Protein AF-A0A0C3K3B2-F1 (afdb_monomer_lite)

Sequence (202 aa):
VEIFQEIAVQTVTSQTAAGPPNGIRNLLLTSKQINNRLSFDSNPSFYGEIFDAQFDTNALKRRFHANRLTAPCRASELKRRWVSLKRIKQYSRGRQAVWGYTGYPGIYSEKDKLQDAWLAFLMLTENDGQNMVQLSWANVADWTRSFIHFDIHAVSVIAQRSGQLPVVTESRALGLWLYWMTTKFDDVVNEPVAVADPCLTF

Foldseek 3Di:
DVVVLVVQLCVQLVVPLEAASPVLVVQLVPDPVSVCCSPCVNCLQSLLSNLVSQAQCVLVVVVDPPVCSDSNNSSVVSVLLNVLLQVLLCVLVVCLWDDPPPPDGDRCDPVSLLSSLVSLLCRLVRDPPNSVRHNVSSVLQSSLVVCCVPPPPVQQVVQVVVVHGRDDDSSNVSSVVSNVSSDDPVNVVPPPDPPPPPVPDD

Secondary structure (DSSP, 8-state):
-HHHHHHHHHHHHHT-SSS--THHHHHHHH-HHHHHHHSTTT-HHHHHHHHHHHS--HHHHHHS-GGGS-HHHHHHHHHHHHHHHHHHHHHHTT-SS---SSS------HHHHHHHHHHHHHHHHT-SSHHHHHHHHTTHHHHHHHHIIIIIIHHHHHHHHTT-PPP--HHHHHHHHHHHHH--HHHHHTPPP----TT---

Radius of gyration: 20.63 Å; chains: 1; bounding box: 48×36×65 Å

Organism: NCBI:txid1051891

pLDDT: mean 84.56, std 14.36, range [38.12, 97.0]

Structure (mmCIF, N/CA/C/O backbone):
data_AF-A0A0C3K3B2-F1
#
_entry.id   AF-A0A0C3K3B2-F1
#
loop_
_atom_site.group_PDB
_atom_site.id
_atom_site.type_symbol
_atom_site.label_atom_id
_atom_site.label_alt_id
_atom_site.label_comp_id
_atom_site.label_asym_id
_atom_site.label_entity_id
_atom_site.label_seq_id
_atom_site.pdbx_PDB_ins_code
_atom_site.Cartn_x
_atom_site.Cartn_y
_atom_site.Cartn_z
_atom_site.occupancy
_atom_site.B_iso_or_equiv
_atom_site.auth_seq_id
_atom_site.auth_comp_id
_atom_site.auth_asym_id
_atom_site.auth_atom_id
_atom_site.pdbx_PDB_model_num
ATOM 1 N N . VAL A 1 1 ? -15.034 -2.545 27.174 1.00 57.75 1 VAL A N 1
ATOM 2 C CA . VAL A 1 1 ? -14.431 -1.776 26.054 1.00 57.75 1 VAL A CA 1
ATOM 3 C C . VAL A 1 1 ? -14.341 -2.647 24.809 1.00 57.75 1 VAL A C 1
ATOM 5 O O . VAL A 1 1 ? -14.720 -2.169 23.751 1.00 57.75 1 VAL A O 1
ATOM 8 N N . GLU A 1 2 ? -13.976 -3.923 24.959 1.00 73.00 2 GLU A N 1
ATOM 9 C CA . GLU A 1 2 ? -13.832 -4.902 23.868 1.00 73.00 2 GLU A CA 1
ATOM 10 C C . GLU A 1 2 ? -15.053 -5.021 22.939 1.00 73.00 2 GLU A C 1
ATOM 12 O O . GLU A 1 2 ? -14.899 -4.803 21.745 1.00 73.00 2 GLU A O 1
ATOM 17 N N . ILE A 1 3 ? -16.275 -5.221 23.455 1.00 83.31 3 ILE A N 1
ATOM 18 C CA . ILE A 1 3 ? -17.469 -5.419 22.596 1.00 83.31 3 ILE A CA 1
ATOM 19 C C . ILE A 1 3 ? -17.745 -4.219 21.670 1.00 83.31 3 ILE A C 1
ATOM 21 O O . ILE A 1 3 ? -18.068 -4.386 20.498 1.00 83.31 3 ILE A O 1
ATOM 25 N N . PHE A 1 4 ? -17.606 -2.985 22.171 1.00 81.50 4 PHE A N 1
ATOM 26 C CA . PHE A 1 4 ? -17.820 -1.790 21.343 1.00 81.50 4 PHE A CA 1
ATOM 27 C C . PHE A 1 4 ? -16.774 -1.665 20.236 1.00 81.50 4 PHE A C 1
ATOM 29 O O . PHE A 1 4 ? -17.103 -1.227 19.136 1.00 81.50 4 PHE A O 1
ATOM 36 N N . GLN A 1 5 ? -15.527 -2.029 20.535 1.00 87.38 5 GLN A N 1
ATOM 37 C CA . GLN A 1 5 ? -14.458 -2.033 19.548 1.00 87.38 5 GLN A CA 1
ATOM 38 C C . GLN A 1 5 ? -14.714 -3.099 18.486 1.00 87.38 5 GLN A C 1
ATOM 40 O O . GLN A 1 5 ? -14.642 -2.788 17.305 1.00 87.38 5 GLN A O 1
ATOM 45 N N . GLU A 1 6 ? -15.093 -4.308 18.889 1.00 87.88 6 GLU A N 1
ATOM 46 C CA . GLU A 1 6 ? -15.382 -5.407 17.970 1.00 87.88 6 GLU A CA 1
ATOM 47 C C . GLU A 1 6 ? -16.525 -5.060 17.005 1.00 87.88 6 GLU A C 1
ATOM 49 O O . GLU A 1 6 ? -16.368 -5.179 15.788 1.00 87.88 6 GLU A O 1
ATOM 54 N N . ILE A 1 7 ? -17.636 -4.515 17.522 1.00 87.56 7 ILE A N 1
ATOM 55 C CA . ILE A 1 7 ? -18.746 -4.019 16.693 1.00 87.56 7 ILE A CA 1
ATOM 56 C C . ILE A 1 7 ? -18.252 -2.935 15.730 1.00 87.56 7 ILE A C 1
ATOM 58 O O . ILE A 1 7 ? -18.598 -2.950 14.546 1.00 87.56 7 ILE A O 1
ATOM 62 N N . ALA A 1 8 ? -17.437 -1.993 16.212 1.00 87.44 8 ALA A N 1
ATOM 63 C CA . ALA A 1 8 ? -16.895 -0.923 15.384 1.00 87.44 8 ALA A CA 1
ATOM 64 C C . ALA A 1 8 ? -15.989 -1.463 14.267 1.00 87.44 8 ALA A C 1
ATOM 66 O O . ALA A 1 8 ? -16.113 -1.013 13.127 1.00 87.44 8 ALA A O 1
ATOM 67 N N . VAL A 1 9 ? -15.120 -2.437 14.563 1.00 89.88 9 VAL A N 1
ATOM 68 C CA . VAL A 1 9 ? -14.232 -3.061 13.572 1.00 89.88 9 VAL A CA 1
ATOM 69 C C . VAL A 1 9 ? -15.068 -3.750 12.509 1.00 89.88 9 VAL A C 1
ATOM 71 O O . VAL A 1 9 ? -14.921 -3.413 11.338 1.00 89.88 9 VAL A O 1
ATOM 74 N N . GLN A 1 10 ? -15.996 -4.628 12.899 1.00 87.50 10 GLN A N 1
ATOM 75 C CA . GLN A 1 10 ? -16.838 -5.347 11.940 1.00 87.50 10 GLN A CA 1
ATOM 76 C C . GLN A 1 10 ? -17.691 -4.403 11.090 1.00 87.50 10 GLN A C 1
ATOM 78 O O . GLN A 1 10 ? -17.824 -4.600 9.883 1.00 87.50 10 GLN A O 1
ATOM 83 N N . THR A 1 11 ? -18.234 -3.339 11.685 1.00 86.31 11 THR A N 1
ATOM 84 C CA . THR A 1 11 ? -19.020 -2.336 10.950 1.00 86.31 11 THR A CA 1
ATOM 85 C C . THR A 1 11 ? -18.172 -1.639 9.888 1.00 86.31 11 THR A C 1
ATOM 87 O O . THR A 1 11 ? -18.633 -1.409 8.774 1.00 86.31 11 THR A O 1
ATOM 90 N N . VAL A 1 12 ? -16.923 -1.302 10.210 1.00 87.00 12 VAL A N 1
ATOM 91 C CA . VAL A 1 12 ? -16.025 -0.597 9.291 1.00 87.00 12 VAL A CA 1
ATOM 92 C C . VAL A 1 12 ? -15.493 -1.522 8.194 1.00 87.00 12 VAL A C 1
ATOM 94 O O . VAL A 1 12 ? -15.437 -1.115 7.033 1.00 87.00 12 VAL A O 1
ATOM 97 N N . THR A 1 13 ? -15.107 -2.752 8.538 1.00 86.25 13 THR A N 1
ATOM 98 C CA . THR A 1 13 ? -14.483 -3.696 7.598 1.00 86.25 13 THR A CA 1
ATOM 99 C C . THR A 1 13 ? -15.502 -4.325 6.650 1.00 86.25 13 THR A C 1
ATOM 101 O O . THR A 1 13 ? -15.219 -4.447 5.461 1.00 86.25 13 THR A O 1
ATOM 104 N N . SER A 1 14 ? -16.720 -4.624 7.116 1.00 84.12 14 SER A N 1
ATOM 105 C CA . SER A 1 14 ? -17.798 -5.163 6.265 1.00 84.12 14 SER A CA 1
ATOM 106 C C . SER A 1 14 ? -18.259 -4.196 5.170 1.00 84.12 14 SER A C 1
ATOM 108 O O . SER A 1 14 ? -18.705 -4.627 4.110 1.00 84.12 14 SER A O 1
ATOM 110 N N . GLN A 1 15 ? -18.124 -2.886 5.389 1.00 79.75 15 GLN A N 1
ATOM 111 C CA . GLN A 1 15 ? -18.533 -1.867 4.420 1.00 79.75 15 GLN A CA 1
ATOM 112 C C . GLN A 1 15 ? -17.561 -1.714 3.244 1.00 79.75 15 GLN A C 1
ATOM 114 O O . GLN A 1 15 ? -17.949 -1.179 2.207 1.00 79.75 15 GLN A O 1
ATOM 119 N N . THR A 1 16 ? -16.289 -2.099 3.403 1.00 71.94 16 THR A N 1
ATOM 120 C CA . THR A 1 16 ? -15.238 -1.737 2.441 1.00 71.94 16 THR A CA 1
ATOM 121 C C . THR A 1 16 ? -14.277 -2.897 2.198 1.00 71.94 16 THR A C 1
ATOM 123 O O . THR A 1 16 ? -13.233 -2.992 2.839 1.00 71.94 16 THR A O 1
ATOM 126 N N . ALA A 1 17 ? -14.593 -3.739 1.208 1.00 79.50 17 ALA A N 1
ATOM 127 C CA . ALA A 1 17 ? -13.673 -4.780 0.740 1.00 79.50 17 ALA A CA 1
ATOM 128 C C . ALA A 1 17 ? -12.380 -4.185 0.143 1.00 79.50 17 ALA A C 1
ATOM 130 O O . ALA A 1 17 ? -11.297 -4.742 0.303 1.00 79.50 17 ALA A O 1
ATOM 131 N N . ALA A 1 18 ? -12.487 -3.024 -0.516 1.00 89.19 18 ALA A N 1
ATOM 132 C CA . ALA A 1 18 ? -11.363 -2.329 -1.130 1.00 89.19 18 ALA A CA 1
ATOM 133 C C . ALA A 1 18 ? -11.448 -0.815 -0.896 1.00 89.19 18 ALA A C 1
ATOM 135 O O . ALA A 1 18 ? -12.464 -0.186 -1.204 1.00 89.19 18 ALA A O 1
ATOM 136 N N . GLY A 1 19 ? -10.367 -0.212 -0.403 1.00 90.88 19 GLY A N 1
ATOM 137 C CA . GLY A 1 19 ? -10.290 1.226 -0.141 1.00 90.88 19 GLY A CA 1
ATOM 138 C C . GLY A 1 19 ? -10.248 1.611 1.343 1.00 90.88 19 GLY A C 1
ATOM 139 O O . GLY A 1 19 ? -10.359 0.763 2.231 1.00 90.88 19 GLY A O 1
ATOM 140 N N . PRO A 1 20 ? -10.050 2.912 1.629 1.00 92.19 20 PRO A N 1
ATOM 141 C CA . PRO A 1 20 ? -9.872 3.390 2.989 1.00 92.19 20 PRO A CA 1
ATOM 142 C C . PRO A 1 20 ? -11.132 3.156 3.831 1.00 92.19 20 PRO A C 1
ATOM 144 O O . PRO A 1 20 ? -12.243 3.264 3.305 1.00 92.19 20 PRO A O 1
ATOM 147 N N . PRO A 1 21 ? -10.978 2.910 5.143 1.00 90.81 21 PRO A N 1
ATOM 148 C CA . PRO A 1 21 ? -12.082 2.628 6.055 1.00 90.81 21 PRO A CA 1
ATOM 149 C C . PRO A 1 21 ? -12.900 3.899 6.355 1.00 90.81 21 PRO A C 1
ATOM 151 O O . PRO A 1 21 ? -12.796 4.515 7.417 1.00 90.81 21 PRO A O 1
ATOM 154 N N . ASN A 1 22 ? -13.718 4.332 5.393 1.00 85.75 22 ASN A N 1
ATOM 155 C CA . ASN A 1 22 ? -14.454 5.601 5.453 1.00 85.75 22 ASN A CA 1
ATOM 156 C C . ASN A 1 22 ? -15.508 5.632 6.575 1.00 85.75 22 ASN A C 1
ATOM 158 O O . ASN A 1 22 ? -15.813 6.706 7.100 1.00 85.75 22 ASN A O 1
ATOM 162 N N . GLY A 1 23 ? -16.014 4.463 6.987 1.00 86.88 23 GLY A N 1
ATOM 163 C CA . GLY A 1 23 ? -16.975 4.321 8.084 1.00 86.88 23 GLY A CA 1
ATOM 164 C C . GLY A 1 23 ? -16.460 4.848 9.428 1.00 86.88 23 GLY A C 1
ATOM 165 O O . GLY A 1 23 ? -17.256 5.344 10.225 1.00 86.88 23 GLY A O 1
ATOM 166 N N . ILE A 1 24 ? -15.136 4.852 9.651 1.00 89.56 24 ILE A N 1
ATOM 167 C CA . ILE A 1 24 ? -14.529 5.359 10.894 1.00 89.56 24 ILE A CA 1
ATOM 168 C C . ILE A 1 24 ? -14.922 6.816 11.123 1.00 89.56 24 ILE A C 1
ATOM 170 O O . ILE A 1 24 ? -15.337 7.185 12.218 1.00 89.56 24 ILE A O 1
ATOM 174 N N . ARG A 1 25 ? -14.825 7.658 10.086 1.00 89.38 25 ARG A N 1
ATOM 175 C CA . ARG A 1 25 ? -15.129 9.087 10.220 1.00 89.38 25 ARG A CA 1
ATOM 176 C C . ARG A 1 25 ? -16.575 9.296 10.655 1.00 89.38 25 ARG A C 1
ATOM 178 O O . ARG A 1 25 ? -16.825 10.108 11.537 1.00 89.38 25 ARG A O 1
ATOM 185 N N . ASN A 1 26 ? -17.505 8.559 10.056 1.00 88.75 26 ASN A N 1
ATOM 186 C CA . ASN A 1 26 ? -18.919 8.658 10.400 1.00 88.75 26 ASN A CA 1
ATOM 187 C C . ASN A 1 26 ? -19.155 8.207 11.843 1.00 88.75 26 ASN A C 1
ATOM 189 O O . ASN A 1 26 ? -19.812 8.921 12.594 1.00 88.75 26 ASN A O 1
ATOM 193 N N . LEU A 1 27 ? -18.540 7.095 12.258 1.00 88.19 27 LEU A N 1
ATOM 194 C CA . LEU A 1 27 ? -18.633 6.581 13.623 1.00 88.19 27 LEU A CA 1
ATOM 195 C C . LEU A 1 27 ? -18.111 7.588 14.659 1.00 88.19 27 LEU A C 1
ATOM 197 O O . LEU A 1 27 ? -18.791 7.866 15.645 1.00 88.19 27 LEU A O 1
ATOM 201 N N . LEU A 1 28 ? -16.949 8.201 14.413 1.00 92.00 28 LEU A N 1
ATOM 202 C CA . LEU A 1 28 ? -16.350 9.202 15.306 1.00 92.00 28 LEU A CA 1
ATOM 203 C C . LEU A 1 28 ? -17.173 10.496 15.421 1.00 92.00 28 LEU A C 1
ATOM 205 O O . LEU A 1 28 ? -16.999 11.241 16.386 1.00 92.00 28 LEU A O 1
ATOM 209 N N . LEU A 1 29 ? -18.053 10.780 14.456 1.00 92.81 29 LEU A N 1
ATOM 210 C CA . LEU A 1 29 ? -18.931 11.954 14.467 1.00 92.81 29 LEU A CA 1
ATOM 211 C C . LEU A 1 29 ? -20.272 11.707 15.173 1.00 92.81 29 LEU A C 1
ATOM 213 O O . LEU A 1 29 ? -21.001 12.663 15.419 1.00 92.81 29 LEU A O 1
ATOM 217 N N . THR A 1 30 ? -20.594 10.462 15.535 1.00 92.38 30 THR A N 1
ATOM 218 C CA . THR A 1 30 ? -21.873 10.134 16.193 1.00 92.38 30 THR A CA 1
ATOM 219 C C . THR A 1 30 ? -21.955 10.609 17.647 1.00 92.38 30 THR A C 1
ATOM 221 O O . THR A 1 30 ? -23.025 11.001 18.105 1.00 92.38 30 THR A O 1
ATOM 224 N N . SER A 1 31 ? -20.848 10.578 18.402 1.00 93.56 31 SER A N 1
ATOM 225 C CA . SER A 1 31 ? -20.823 10.957 19.820 1.00 93.56 31 SER A CA 1
ATOM 226 C C . SER A 1 31 ? -19.418 11.321 20.292 1.00 93.56 31 SER A C 1
ATOM 228 O O . SER A 1 31 ? -18.444 10.651 19.948 1.00 93.56 31 SER A O 1
ATOM 230 N N . LYS A 1 32 ? -19.315 12.322 21.179 1.00 94.19 32 LYS A N 1
ATOM 231 C CA . LYS A 1 32 ? -18.061 12.677 21.871 1.00 94.19 32 LYS A CA 1
ATOM 232 C C . LYS A 1 32 ? -17.492 11.499 22.665 1.00 94.19 32 LYS A C 1
ATOM 234 O O . LYS A 1 32 ? -16.282 11.318 22.699 1.00 94.19 32 LYS A O 1
ATOM 239 N N . GLN A 1 33 ? -18.351 10.681 23.280 1.00 92.31 33 GLN A N 1
ATOM 240 C CA . GLN A 1 33 ? -17.904 9.512 24.046 1.00 92.31 33 GLN A CA 1
ATOM 241 C C . GLN A 1 33 ? -17.278 8.447 23.140 1.00 92.31 33 GLN A C 1
ATOM 243 O O . GLN A 1 33 ? -16.253 7.871 23.496 1.00 92.31 33 GLN A O 1
ATOM 248 N N . ILE A 1 34 ? -17.876 8.208 21.968 1.00 90.31 34 ILE A N 1
ATOM 249 C CA . ILE A 1 34 ? -17.344 7.278 20.964 1.00 90.31 34 ILE A CA 1
ATOM 250 C C . ILE A 1 34 ? -16.028 7.820 20.412 1.00 90.31 34 ILE A C 1
ATOM 252 O O . ILE A 1 34 ? -15.043 7.090 20.369 1.00 90.31 34 ILE A O 1
ATOM 256 N N . ASN A 1 35 ? -15.983 9.109 20.070 1.00 93.44 35 ASN A N 1
ATOM 257 C CA . ASN A 1 35 ? -14.770 9.760 19.593 1.00 93.44 35 ASN A CA 1
ATOM 258 C C . ASN A 1 35 ? -13.617 9.617 20.596 1.00 93.44 35 ASN A C 1
ATOM 260 O O . ASN A 1 35 ? -12.579 9.063 20.255 1.00 93.44 35 ASN A O 1
ATOM 264 N N . ASN A 1 36 ? -13.835 9.984 21.861 1.00 93.00 36 ASN A N 1
ATOM 265 C CA . ASN A 1 36 ? -12.816 9.884 22.910 1.00 93.00 36 ASN A CA 1
ATOM 266 C C . ASN A 1 36 ? -12.319 8.445 23.144 1.00 93.00 36 ASN A C 1
ATOM 268 O O . ASN A 1 36 ? -11.215 8.259 23.644 1.00 93.00 36 ASN A O 1
ATOM 272 N N . ARG A 1 37 ? -13.121 7.424 22.810 1.00 91.31 37 ARG A N 1
ATOM 273 C CA . ARG A 1 37 ? -12.762 6.005 22.977 1.00 91.31 37 ARG A CA 1
ATOM 274 C C . ARG A 1 37 ? -12.159 5.351 21.736 1.00 91.31 37 ARG A C 1
ATOM 276 O O . ARG A 1 37 ? -11.485 4.336 21.882 1.00 91.31 37 ARG A O 1
ATOM 283 N N . LEU A 1 38 ? -12.438 5.868 20.542 1.00 92.44 38 LEU A N 1
ATOM 284 C CA . LEU A 1 38 ? -12.032 5.269 19.263 1.00 92.44 38 LEU A CA 1
ATOM 285 C C . LEU A 1 38 ? -11.118 6.177 18.434 1.00 92.44 38 LEU A C 1
ATOM 287 O O . LEU A 1 38 ? -10.752 5.815 17.315 1.00 92.44 38 LEU A O 1
ATOM 291 N N . SER A 1 39 ? -10.761 7.364 18.925 1.00 92.88 39 SER A N 1
ATOM 292 C CA . SER A 1 39 ? -9.818 8.245 18.237 1.00 92.88 39 SER A CA 1
ATOM 293 C C . SER A 1 39 ? -8.481 7.531 18.001 1.00 92.88 39 SER A C 1
ATOM 295 O O . SER A 1 39 ? -8.101 6.616 18.736 1.00 92.88 39 SER A O 1
ATOM 297 N N . PHE A 1 40 ? -7.765 7.957 16.960 1.00 93.19 40 PHE A N 1
ATOM 298 C CA . PHE A 1 40 ? -6.480 7.366 16.578 1.00 93.19 40 PHE A CA 1
ATOM 299 C C . PHE A 1 40 ? -5.458 7.386 17.716 1.00 93.19 40 PHE A C 1
ATOM 301 O O . PHE A 1 40 ? -4.760 6.398 17.932 1.00 93.19 40 PHE A O 1
ATOM 308 N N . ASP A 1 41 ? -5.427 8.479 18.475 1.00 92.62 41 ASP A N 1
ATOM 309 C CA . ASP A 1 41 ? -4.462 8.674 19.554 1.00 92.62 41 ASP A CA 1
ATOM 310 C C . ASP A 1 41 ? -4.863 7.925 20.833 1.00 92.62 41 ASP A C 1
ATOM 312 O O . ASP A 1 41 ? -4.000 7.473 21.582 1.00 92.62 41 ASP A O 1
ATOM 316 N N . SER A 1 42 ? -6.167 7.766 21.090 1.00 93.00 42 SER A N 1
ATOM 317 C CA . SER A 1 42 ? -6.663 7.122 22.312 1.00 93.00 42 SER A CA 1
ATOM 318 C C . SER A 1 42 ? -6.789 5.604 22.199 1.00 93.00 42 SER A C 1
ATOM 320 O O . SER A 1 42 ? -6.721 4.924 23.220 1.00 93.00 42 SER A O 1
ATOM 322 N N . ASN A 1 43 ? -6.975 5.053 20.994 1.00 94.50 43 ASN A N 1
ATOM 323 C CA . ASN A 1 43 ? -7.151 3.611 20.810 1.00 94.50 43 ASN A CA 1
ATOM 324 C C . ASN A 1 43 ? -6.424 3.066 19.568 1.00 94.50 43 ASN A C 1
ATOM 326 O O . ASN A 1 43 ? -7.061 2.744 18.564 1.00 94.50 43 ASN A O 1
ATOM 330 N N . PRO A 1 44 ? -5.092 2.893 19.627 1.00 95.81 44 PRO A N 1
ATOM 331 C CA . PRO A 1 44 ? -4.335 2.317 18.520 1.00 95.81 44 PRO A CA 1
ATOM 332 C C . PRO A 1 44 ? -4.682 0.849 18.218 1.00 95.81 44 PRO A C 1
ATOM 334 O O . PRO A 1 44 ? -4.507 0.414 17.082 1.00 95.81 44 PRO A O 1
ATOM 337 N N . SER A 1 45 ? -5.173 0.073 19.195 1.00 95.31 45 SER A N 1
ATOM 338 C CA . SER A 1 45 ? -5.581 -1.329 18.983 1.00 95.31 45 SER A CA 1
ATOM 339 C C . SER A 1 45 ? -6.710 -1.454 17.973 1.00 95.31 45 SER A C 1
ATOM 341 O O . SER A 1 45 ? -6.605 -2.274 17.067 1.00 95.31 45 SER A O 1
ATOM 343 N N . PHE A 1 46 ? -7.707 -0.570 18.046 1.00 94.88 46 PHE A N 1
ATOM 344 C CA . PHE A 1 46 ? -8.802 -0.512 17.080 1.00 94.88 46 PHE A CA 1
ATOM 345 C C . PHE A 1 46 ? -8.299 -0.372 15.632 1.00 94.88 46 PHE A C 1
ATOM 347 O O . PHE A 1 46 ? -8.705 -1.120 14.746 1.00 94.88 46 PHE A O 1
ATOM 354 N N . TYR A 1 47 ? -7.355 0.538 15.379 1.00 95.62 47 TYR A N 1
ATOM 355 C CA . TYR A 1 47 ? -6.777 0.722 14.041 1.00 95.62 47 TYR A CA 1
ATOM 356 C C . TYR A 1 47 ? -5.818 -0.407 13.652 1.00 95.62 47 TYR A C 1
ATOM 358 O O . TYR A 1 47 ? -5.688 -0.717 12.470 1.00 95.62 47 TYR A O 1
ATOM 366 N N . GLY A 1 48 ? -5.156 -1.034 14.626 1.00 95.56 48 GLY A N 1
ATOM 367 C CA . GLY A 1 48 ? -4.364 -2.238 14.401 1.00 95.56 48 GLY A CA 1
ATOM 368 C C . GLY A 1 48 ? -5.216 -3.414 13.920 1.00 95.56 48 GLY A C 1
ATOM 369 O O . GLY A 1 48 ? -4.816 -4.103 12.991 1.00 95.56 48 GLY A O 1
ATOM 370 N N . GLU A 1 49 ? -6.410 -3.599 14.479 1.00 94.75 49 GLU A N 1
ATOM 371 C CA . GLU A 1 49 ? -7.355 -4.635 14.039 1.00 94.75 49 GLU A CA 1
ATOM 372 C C . GLU A 1 49 ? -7.908 -4.351 12.638 1.00 94.75 49 GLU A C 1
ATOM 374 O O . GLU A 1 49 ? -8.016 -5.257 11.816 1.00 94.75 49 GLU A O 1
ATOM 379 N N . ILE A 1 50 ? -8.180 -3.083 12.314 1.00 94.69 50 ILE A N 1
ATOM 380 C CA . ILE A 1 50 ? -8.565 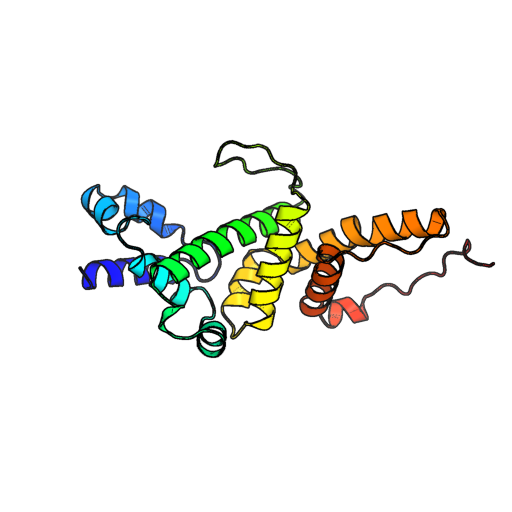-2.693 10.948 1.00 94.69 50 ILE A CA 1
ATOM 381 C C . ILE A 1 50 ? -7.426 -2.967 9.960 1.00 94.69 50 ILE A C 1
ATOM 383 O O . ILE A 1 50 ? -7.681 -3.426 8.850 1.00 94.69 50 ILE A O 1
ATOM 387 N N . PHE A 1 51 ? -6.172 -2.717 10.349 1.00 95.38 51 PHE A N 1
ATOM 388 C CA . PHE A 1 51 ? -5.016 -3.083 9.530 1.00 95.38 51 PHE A CA 1
ATOM 389 C C . PHE A 1 51 ? -4.973 -4.585 9.259 1.00 95.38 51 PHE A C 1
ATOM 391 O O . PHE A 1 51 ? -4.841 -4.985 8.105 1.00 95.38 51 PHE A O 1
ATOM 398 N N . ASP A 1 52 ? -5.140 -5.394 10.308 1.00 93.81 52 ASP A N 1
ATOM 399 C CA . ASP A 1 52 ? -5.126 -6.854 10.213 1.00 93.81 52 ASP A CA 1
ATOM 400 C C . ASP A 1 52 ? -6.264 -7.400 9.326 1.00 93.81 52 ASP A C 1
ATOM 402 O O . ASP A 1 52 ? -6.114 -8.460 8.718 1.00 93.81 52 ASP A O 1
ATOM 406 N N . ALA A 1 53 ? -7.373 -6.660 9.218 1.00 93.00 53 ALA A N 1
ATOM 407 C CA . ALA A 1 53 ? -8.531 -7.000 8.394 1.00 93.00 53 ALA A CA 1
ATOM 408 C C . ALA A 1 53 ? -8.489 -6.472 6.946 1.00 93.00 53 ALA A C 1
ATOM 410 O O . ALA A 1 53 ? -9.330 -6.875 6.146 1.00 93.00 53 ALA A O 1
ATOM 411 N N . GLN A 1 54 ? -7.597 -5.531 6.615 1.00 93.56 54 GLN A N 1
ATOM 412 C CA . GLN A 1 54 ? -7.518 -4.927 5.272 1.00 93.56 54 GLN A CA 1
ATOM 413 C C . GLN A 1 54 ? -6.234 -5.273 4.509 1.00 93.56 54 GLN A C 1
ATOM 415 O O . GLN A 1 54 ? -6.185 -5.083 3.289 1.00 93.56 54 GLN A O 1
ATOM 420 N N . PHE A 1 55 ? -5.188 -5.707 5.213 1.00 95.44 55 PHE A N 1
ATOM 421 C CA . PHE A 1 55 ? -3.860 -5.943 4.660 1.00 95.44 55 PHE A CA 1
ATOM 422 C C . PHE A 1 55 ? -3.296 -7.287 5.110 1.00 95.44 55 PHE A C 1
ATOM 424 O O . PHE A 1 55 ? -3.578 -7.781 6.202 1.00 95.44 55 PHE A O 1
ATOM 431 N N . ASP A 1 56 ? -2.421 -7.852 4.282 1.00 95.06 56 ASP A N 1
ATOM 432 C CA . ASP A 1 56 ? -1.743 -9.095 4.623 1.00 95.06 56 ASP A CA 1
ATOM 433 C C . ASP A 1 56 ? -0.685 -8.845 5.703 1.00 95.06 56 ASP A C 1
ATOM 435 O O . ASP A 1 56 ? 0.208 -8.003 5.564 1.00 95.06 56 ASP A O 1
ATOM 439 N N . THR A 1 57 ? -0.784 -9.599 6.799 1.00 93.56 57 THR A N 1
ATOM 440 C CA . THR A 1 57 ? 0.096 -9.459 7.972 1.00 93.56 57 THR A CA 1
ATOM 441 C C . THR A 1 57 ? 0.974 -10.674 8.207 1.00 93.56 57 THR A C 1
ATOM 443 O O . THR A 1 57 ? 1.934 -10.596 8.972 1.00 93.56 57 THR A O 1
ATOM 446 N N . ASN A 1 58 ? 0.688 -11.802 7.557 1.00 91.19 58 ASN A N 1
ATOM 447 C CA . ASN A 1 58 ? 1.444 -13.034 7.760 1.00 91.19 58 ASN A CA 1
ATOM 448 C C . ASN A 1 58 ? 2.895 -12.871 7.300 1.00 91.19 58 ASN A C 1
ATOM 450 O O . ASN A 1 58 ? 3.809 -13.273 8.016 1.00 91.19 58 ASN A O 1
ATOM 454 N N . ALA A 1 59 ? 3.128 -12.194 6.173 1.00 88.19 59 ALA A N 1
ATOM 455 C CA . ALA A 1 59 ? 4.471 -11.820 5.736 1.00 88.19 59 ALA A CA 1
ATOM 456 C C . ALA A 1 59 ? 5.216 -10.954 6.768 1.00 88.19 59 ALA A C 1
ATOM 458 O O . ALA A 1 59 ? 6.375 -11.233 7.081 1.00 88.19 59 ALA A O 1
ATOM 459 N N . LEU A 1 60 ? 4.536 -9.973 7.371 1.00 89.38 60 LEU A N 1
ATOM 460 C CA . LEU A 1 60 ? 5.109 -9.142 8.433 1.00 89.38 60 LEU A CA 1
ATOM 461 C C . LEU A 1 60 ? 5.456 -9.973 9.674 1.00 89.38 60 LEU A C 1
ATOM 463 O O . LEU A 1 60 ? 6.538 -9.806 10.229 1.00 89.38 60 LEU A O 1
ATOM 467 N N . LYS A 1 61 ? 4.588 -10.909 10.077 1.00 90.75 61 LYS A N 1
ATOM 468 C CA . LYS A 1 61 ? 4.822 -11.835 11.204 1.00 90.75 61 LYS A CA 1
ATOM 469 C C . LYS A 1 61 ? 6.008 -12.772 10.970 1.00 90.75 61 LYS A C 1
ATOM 471 O O . LYS A 1 61 ? 6.658 -13.166 11.930 1.00 90.75 61 LYS A O 1
ATOM 476 N N . ARG A 1 62 ? 6.308 -13.115 9.711 1.00 89.25 62 ARG A N 1
ATOM 477 C CA . ARG A 1 62 ? 7.507 -13.891 9.346 1.00 89.25 62 ARG A CA 1
ATOM 478 C C . ARG A 1 62 ? 8.786 -13.049 9.410 1.00 89.25 62 ARG A C 1
ATOM 480 O O . ARG A 1 62 ? 9.830 -13.573 9.781 1.00 89.25 62 ARG A O 1
ATOM 487 N N . ARG A 1 63 ? 8.719 -11.764 9.038 1.00 88.00 63 ARG A N 1
ATOM 488 C CA . ARG A 1 63 ? 9.883 -10.855 8.967 1.00 88.00 63 ARG A CA 1
ATOM 489 C C . ARG A 1 63 ? 10.231 -10.193 10.298 1.00 88.00 63 ARG A C 1
ATOM 491 O O . ARG A 1 63 ? 11.395 -9.898 10.549 1.00 88.00 63 ARG A O 1
ATOM 498 N N . PHE A 1 64 ? 9.232 -9.929 11.132 1.00 88.00 64 PHE A N 1
ATOM 499 C CA . PHE A 1 64 ? 9.388 -9.166 12.362 1.00 88.00 64 PHE A CA 1
ATOM 500 C C . PHE A 1 64 ? 9.005 -9.989 13.586 1.00 88.00 64 PHE A C 1
ATOM 502 O O . PHE A 1 64 ? 8.000 -10.694 13.604 1.00 88.00 64 PHE A O 1
ATOM 509 N N . HIS A 1 65 ? 9.773 -9.817 14.660 1.00 88.88 65 HIS A N 1
ATOM 510 C CA . HIS A 1 65 ? 9.406 -10.330 15.974 1.00 88.88 65 HIS A CA 1
ATOM 511 C C . HIS A 1 65 ? 8.094 -9.701 16.468 1.00 88.88 65 HIS A C 1
ATOM 513 O O . HIS A 1 65 ? 7.805 -8.533 16.198 1.00 88.88 65 HIS A O 1
ATOM 519 N N . ALA A 1 66 ? 7.326 -10.452 17.264 1.00 85.50 66 ALA A N 1
ATOM 520 C CA . ALA A 1 66 ? 6.030 -10.014 17.791 1.00 85.50 66 ALA A CA 1
ATOM 521 C C . ALA A 1 66 ? 6.094 -8.670 18.548 1.00 85.50 66 ALA A C 1
ATOM 523 O O . ALA A 1 66 ? 5.170 -7.867 18.458 1.00 85.50 66 ALA A O 1
ATOM 524 N N . ASN A 1 67 ? 7.213 -8.369 19.219 1.00 87.88 67 ASN A N 1
ATOM 525 C CA . ASN A 1 67 ? 7.432 -7.095 19.916 1.00 87.88 67 ASN A CA 1
ATOM 526 C C . ASN A 1 67 ? 7.546 -5.869 18.982 1.00 87.88 67 ASN A C 1
ATOM 528 O O . ASN A 1 67 ? 7.467 -4.738 19.453 1.00 87.88 67 ASN A O 1
ATOM 532 N N . ARG A 1 68 ? 7.721 -6.069 17.669 1.00 88.00 68 ARG A N 1
ATOM 533 C CA . ARG A 1 68 ? 7.735 -5.013 16.639 1.00 88.00 68 ARG A CA 1
ATOM 534 C C . ARG A 1 68 ? 6.394 -4.858 15.928 1.00 88.00 68 ARG A C 1
ATOM 536 O O . ARG A 1 68 ? 6.185 -3.863 15.241 1.00 88.00 68 ARG A O 1
ATOM 543 N N . LEU A 1 69 ? 5.477 -5.801 16.125 1.00 91.00 69 LEU A N 1
ATOM 544 C CA . LEU A 1 69 ? 4.114 -5.766 15.605 1.00 91.00 69 LEU A CA 1
ATOM 545 C C . LEU A 1 69 ? 3.163 -5.362 16.731 1.00 91.00 69 LEU A C 1
ATOM 547 O O . LEU A 1 69 ? 2.259 -6.103 17.102 1.00 91.00 69 LEU A O 1
ATOM 551 N N . THR A 1 70 ? 3.383 -4.185 17.313 1.00 95.00 70 THR A N 1
ATOM 552 C CA . THR A 1 70 ? 2.480 -3.629 18.328 1.00 95.00 70 THR A CA 1
ATOM 553 C C . THR A 1 70 ? 1.269 -2.967 17.666 1.00 95.00 70 THR A C 1
ATOM 555 O O . THR A 1 70 ? 1.312 -2.594 16.490 1.00 95.00 70 THR A O 1
ATOM 558 N N . ALA A 1 71 ? 0.182 -2.792 18.420 1.00 95.00 71 ALA A N 1
ATOM 559 C CA . ALA A 1 71 ? -1.007 -2.081 17.948 1.00 95.00 71 ALA A CA 1
ATOM 560 C C . ALA A 1 71 ? -0.694 -0.669 17.392 1.00 95.00 71 ALA A C 1
ATOM 562 O O . ALA A 1 71 ? -1.114 -0.382 16.272 1.00 95.00 71 ALA A O 1
ATOM 563 N N . PRO A 1 72 ? 0.110 0.184 18.066 1.00 96.31 72 PRO A N 1
ATOM 564 C CA . PRO A 1 72 ? 0.517 1.480 17.513 1.00 96.31 72 PRO A CA 1
ATOM 565 C C . PRO A 1 72 ? 1.296 1.396 16.196 1.00 96.31 72 PRO A C 1
ATOM 567 O O . PRO A 1 72 ? 1.089 2.224 15.306 1.00 96.31 72 PRO A O 1
ATOM 570 N N . CYS A 1 73 ? 2.168 0.393 16.037 1.00 95.31 73 CYS A N 1
ATOM 571 C CA . CYS A 1 73 ? 2.890 0.179 14.782 1.00 95.31 73 CYS A CA 1
ATOM 572 C C . CYS A 1 73 ? 1.925 -0.183 13.647 1.00 95.31 73 CYS A C 1
ATOM 574 O O . CYS A 1 73 ? 1.991 0.426 12.581 1.00 95.31 73 CYS A O 1
ATOM 576 N N . ARG A 1 74 ? 0.981 -1.104 13.886 1.00 95.88 74 ARG A N 1
ATOM 577 C CA . ARG A 1 74 ? -0.040 -1.476 12.890 1.00 95.88 74 ARG A CA 1
ATOM 578 C C . ARG A 1 74 ? -0.975 -0.316 12.547 1.00 95.88 74 ARG A C 1
ATOM 580 O O . ARG A 1 74 ? -1.231 -0.068 11.373 1.00 95.88 74 ARG A O 1
ATOM 587 N N . ALA A 1 75 ? -1.415 0.454 13.541 1.00 96.69 75 ALA A N 1
ATOM 588 C CA . ALA A 1 75 ? -2.207 1.666 13.330 1.00 96.69 75 ALA A CA 1
ATOM 589 C C . ALA A 1 75 ? -1.464 2.698 12.462 1.00 96.69 75 ALA A C 1
ATOM 591 O O . ALA A 1 75 ? -2.037 3.302 11.550 1.00 96.69 75 ALA A O 1
ATOM 592 N N . SER A 1 76 ? -0.167 2.883 12.717 1.00 96.12 76 SER A N 1
ATOM 593 C CA . SER A 1 76 ? 0.685 3.778 11.928 1.00 96.12 76 SER A CA 1
ATOM 594 C C . SER A 1 76 ? 0.836 3.289 10.487 1.00 96.12 76 SER A C 1
ATOM 596 O O . SER A 1 76 ? 0.720 4.089 9.556 1.00 96.12 76 SER A O 1
ATOM 598 N N . GLU A 1 77 ? 1.015 1.981 10.287 1.00 95.56 77 GLU A N 1
ATOM 599 C CA . GLU A 1 77 ? 1.070 1.370 8.956 1.00 95.56 77 GLU A CA 1
ATOM 600 C C . GLU A 1 77 ? -0.257 1.494 8.201 1.00 95.56 77 GLU A C 1
ATOM 602 O O . GLU A 1 77 ? -0.238 1.837 7.020 1.00 95.56 77 GLU A O 1
ATOM 607 N N . LEU A 1 78 ? -1.408 1.332 8.868 1.00 95.88 78 LEU A N 1
ATOM 608 C CA . LEU A 1 78 ? -2.725 1.582 8.270 1.00 95.88 78 LEU A CA 1
ATOM 609 C C . LEU A 1 78 ? -2.798 2.989 7.670 1.00 95.88 78 LEU A C 1
ATOM 611 O O . LEU A 1 78 ? -3.142 3.166 6.498 1.00 95.88 78 LEU A O 1
ATOM 615 N N . LYS A 1 79 ? -2.436 4.001 8.467 1.00 95.25 79 LYS A N 1
ATOM 616 C CA . LYS A 1 79 ? -2.431 5.400 8.029 1.00 95.25 79 LYS A CA 1
ATOM 617 C C . LYS A 1 79 ? -1.447 5.610 6.877 1.00 95.25 79 LYS A C 1
ATOM 619 O O . LYS A 1 79 ? -1.815 6.205 5.864 1.00 95.25 79 LYS A O 1
ATOM 624 N N . ARG A 1 80 ? -0.216 5.110 7.011 1.00 95.69 80 ARG A N 1
ATOM 625 C CA . ARG A 1 80 ? 0.856 5.256 6.016 1.00 95.69 80 ARG A CA 1
ATOM 626 C C . ARG A 1 80 ? 0.486 4.627 4.669 1.00 95.69 80 ARG A C 1
ATOM 628 O O . ARG A 1 80 ? 0.642 5.289 3.639 1.00 95.69 80 ARG A O 1
ATOM 635 N N . ARG A 1 81 ? -0.041 3.397 4.664 1.00 96.81 81 ARG A N 1
ATOM 636 C CA . ARG A 1 81 ? -0.488 2.704 3.444 1.00 96.81 81 ARG A CA 1
ATOM 637 C C . ARG A 1 81 ? -1.640 3.447 2.787 1.00 96.81 81 ARG A C 1
ATOM 639 O O . ARG A 1 81 ? -1.551 3.753 1.604 1.00 96.81 81 ARG A O 1
ATOM 646 N N . TRP A 1 82 ? -2.662 3.856 3.539 1.00 95.81 82 TRP A N 1
ATOM 647 C CA . TRP A 1 82 ? -3.788 4.585 2.949 1.00 95.81 82 TRP A CA 1
ATOM 648 C C . TRP A 1 82 ? -3.432 5.970 2.411 1.00 95.81 82 TRP A C 1
ATOM 650 O O . TRP A 1 82 ? -4.007 6.396 1.410 1.00 95.81 82 TRP A O 1
ATOM 660 N N . VAL A 1 83 ? -2.501 6.687 3.043 1.00 93.81 83 VAL A N 1
ATOM 661 C CA . VAL A 1 83 ? -1.979 7.952 2.501 1.00 93.81 83 VAL A CA 1
ATOM 662 C C . VAL A 1 83 ? -1.283 7.713 1.158 1.00 93.81 83 VAL A C 1
ATOM 664 O O . VAL A 1 83 ? -1.618 8.382 0.182 1.00 93.81 83 VAL A O 1
ATOM 667 N N . SER A 1 84 ? -0.398 6.719 1.096 1.00 94.69 84 SER A N 1
ATOM 668 C CA . SER A 1 84 ? 0.381 6.384 -0.104 1.00 94.69 84 SER A CA 1
ATOM 669 C C . SER A 1 84 ? -0.517 5.882 -1.244 1.00 94.69 84 SER A C 1
ATOM 671 O O . SER A 1 84 ? -0.489 6.415 -2.348 1.00 94.69 84 SER A O 1
ATOM 673 N N . LEU A 1 85 ? -1.438 4.952 -0.962 1.00 95.75 85 LEU A N 1
ATOM 674 C CA . LEU A 1 85 ? -2.397 4.424 -1.943 1.00 95.75 85 LEU A CA 1
ATOM 675 C C . LEU A 1 85 ? -3.332 5.507 -2.501 1.00 95.75 85 LEU A C 1
ATOM 677 O O . LEU A 1 85 ? -3.658 5.493 -3.686 1.00 95.75 85 LEU A O 1
ATOM 681 N N . LYS A 1 86 ? -3.759 6.477 -1.680 1.00 92.88 86 LYS A N 1
ATOM 682 C CA . LYS A 1 86 ? -4.546 7.625 -2.165 1.00 92.88 86 LYS A CA 1
ATOM 683 C C . LYS A 1 86 ? -3.747 8.495 -3.133 1.00 92.88 86 LYS A C 1
ATOM 685 O O . LYS A 1 86 ? -4.309 8.935 -4.135 1.00 92.88 86 LYS A O 1
ATOM 690 N N . ARG A 1 87 ? -2.469 8.731 -2.838 1.00 90.62 87 ARG A N 1
ATOM 691 C CA . ARG A 1 87 ? -1.568 9.534 -3.671 1.00 90.62 87 ARG A CA 1
ATOM 692 C C . ARG A 1 87 ? -1.277 8.851 -5.008 1.00 90.62 87 ARG A C 1
ATOM 694 O O . ARG A 1 87 ? -1.494 9.469 -6.048 1.00 90.62 87 ARG A O 1
ATOM 701 N N . ILE A 1 88 ? -0.945 7.558 -4.983 1.00 91.69 88 ILE A N 1
ATOM 702 C CA . ILE A 1 88 ? -0.819 6.695 -6.173 1.00 91.69 88 ILE A CA 1
ATOM 703 C C . ILE A 1 88 ? -2.085 6.787 -7.037 1.00 91.69 88 ILE A C 1
ATOM 705 O O . ILE A 1 88 ? -2.020 7.125 -8.222 1.00 91.69 88 ILE A O 1
ATOM 709 N N . LYS A 1 89 ? -3.261 6.582 -6.428 1.00 91.75 89 LYS A N 1
ATOM 710 C CA . LYS A 1 89 ? -4.550 6.625 -7.133 1.00 91.75 89 LYS A CA 1
ATOM 711 C C . LYS A 1 89 ? -4.828 7.972 -7.784 1.00 91.75 89 LYS A C 1
ATOM 713 O O . LYS A 1 89 ? -5.376 8.018 -8.882 1.00 91.75 89 LYS A O 1
ATOM 718 N N . GLN A 1 90 ? -4.495 9.072 -7.118 1.00 84.88 90 GLN A N 1
ATOM 719 C CA . GLN A 1 90 ? -4.669 10.410 -7.679 1.00 84.88 90 GLN A CA 1
ATOM 720 C C . GLN A 1 90 ? -3.756 10.621 -8.886 1.00 84.88 90 GLN A C 1
ATOM 722 O O . GLN A 1 90 ? -4.258 11.000 -9.945 1.00 84.88 90 GLN A O 1
ATOM 727 N N . TYR A 1 91 ? -2.471 10.287 -8.762 1.00 81.62 91 TYR A N 1
ATOM 728 C CA . TYR A 1 91 ? -1.518 10.411 -9.862 1.00 81.62 91 TYR A CA 1
ATOM 729 C C . TYR A 1 91 ? -1.932 9.570 -11.078 1.00 81.62 91 TYR A C 1
ATOM 731 O O . TYR A 1 91 ? -1.965 10.093 -12.189 1.00 81.62 91 TYR A O 1
ATOM 739 N N . SER A 1 92 ? -2.374 8.320 -10.866 1.00 83.44 92 SER A N 1
ATOM 740 C CA . SER A 1 92 ? -2.859 7.435 -11.946 1.00 83.44 92 SER A CA 1
ATOM 741 C C . SER A 1 92 ? -4.017 8.027 -12.764 1.00 83.44 92 SER A C 1
ATOM 743 O O . SER A 1 92 ? -4.230 7.655 -13.909 1.00 83.44 92 SER A O 1
ATOM 745 N N . ARG A 1 93 ? -4.777 8.973 -12.194 1.00 82.56 93 ARG A N 1
ATOM 746 C CA . ARG A 1 93 ? -5.920 9.634 -12.846 1.00 82.56 93 ARG A CA 1
ATOM 747 C C . ARG A 1 93 ? -5.524 10.896 -13.617 1.00 82.56 93 ARG A C 1
ATOM 749 O O . ARG A 1 93 ? -6.381 11.741 -13.863 1.00 82.56 93 ARG A O 1
ATOM 756 N N . GLY A 1 94 ? -4.236 11.085 -13.902 1.00 67.94 94 GLY A N 1
ATOM 757 C CA . GLY A 1 94 ? -3.722 12.302 -14.534 1.00 67.94 94 GLY A CA 1
ATOM 758 C C . GLY A 1 94 ? -3.812 13.538 -13.636 1.00 67.94 94 GLY A C 1
ATOM 759 O O . GLY A 1 94 ? -3.594 14.659 -14.090 1.00 67.94 94 GLY A O 1
ATOM 760 N N . ARG A 1 95 ? -4.113 13.363 -12.341 1.00 59.44 95 ARG A N 1
ATOM 761 C CA . ARG A 1 95 ? -4.094 14.449 -11.357 1.00 59.44 95 ARG A CA 1
ATOM 762 C C . ARG A 1 95 ? -2.660 14.611 -10.859 1.00 59.44 95 ARG A C 1
ATOM 764 O O . ARG A 1 95 ? -2.339 14.244 -9.733 1.00 59.44 95 ARG A O 1
ATOM 771 N N . GLN A 1 96 ? -1.788 15.132 -11.728 1.00 53.69 96 GLN A N 1
ATOM 772 C CA . GLN A 1 96 ? -0.400 15.487 -11.377 1.00 53.69 96 GLN A CA 1
ATOM 773 C C . GLN A 1 96 ? -0.336 16.510 -10.229 1.00 53.69 96 GLN A C 1
ATOM 775 O O . GLN A 1 96 ? 0.665 16.594 -9.522 1.00 53.69 96 GLN A O 1
ATOM 780 N N . ALA A 1 97 ? -1.434 17.231 -9.999 1.00 50.81 97 ALA A N 1
ATOM 781 C CA . ALA A 1 97 ? -1.697 17.986 -8.789 1.00 50.81 97 ALA A CA 1
ATOM 782 C C . ALA A 1 97 ? -2.962 17.440 -8.104 1.00 50.81 97 ALA A C 1
ATOM 784 O O . ALA A 1 97 ? -3.884 17.007 -8.789 1.00 50.81 97 ALA A O 1
ATOM 785 N N . VAL A 1 98 ? -3.029 17.572 -6.773 1.00 44.31 98 VAL A N 1
ATOM 786 C CA . VAL A 1 98 ? -4.243 17.622 -5.920 1.00 44.31 98 VAL A CA 1
ATOM 787 C C . VAL A 1 98 ? -4.421 16.436 -4.951 1.00 44.31 98 VAL A C 1
ATOM 789 O O . VAL A 1 98 ? -5.019 15.424 -5.303 1.00 44.31 98 VAL A O 1
ATOM 792 N N . TRP A 1 99 ? -4.026 16.632 -3.679 1.00 43.69 99 TRP A N 1
ATOM 793 C CA . TRP A 1 99 ? -4.937 17.072 -2.597 1.00 43.69 99 TRP A CA 1
ATOM 794 C C . TRP A 1 99 ? -4.178 17.635 -1.381 1.00 43.69 99 TRP A C 1
ATOM 796 O O . TRP A 1 99 ? -3.551 16.907 -0.613 1.00 43.69 99 TRP A O 1
ATOM 806 N N . GLY A 1 100 ? -4.341 18.942 -1.165 1.00 41.12 100 GLY A N 1
ATOM 807 C CA . GLY A 1 100 ? -3.977 19.664 0.051 1.00 41.12 100 GLY A CA 1
ATOM 808 C C . GLY A 1 1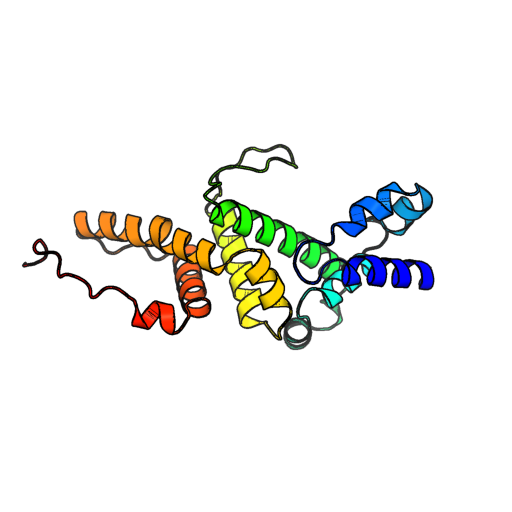00 ? -5.058 19.576 1.130 1.00 41.12 100 GLY A C 1
ATOM 809 O O . GLY A 1 100 ? -5.659 20.586 1.472 1.00 41.12 100 GLY A O 1
ATOM 810 N N . TYR A 1 101 ? -5.284 18.390 1.705 1.00 40.56 101 T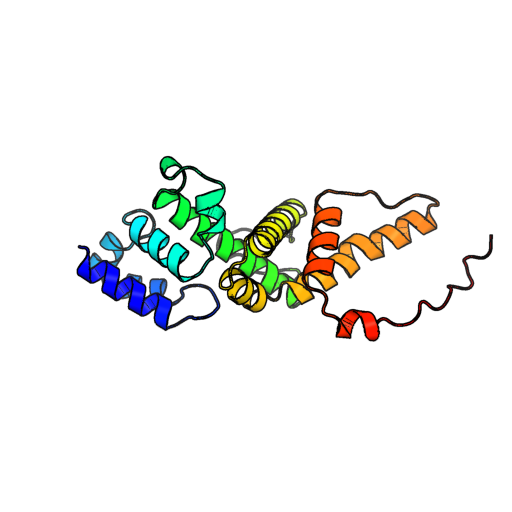YR A N 1
ATOM 811 C CA . TYR A 1 101 ? -6.103 18.260 2.927 1.00 40.56 101 TYR A CA 1
ATOM 812 C C . TYR A 1 101 ? -5.282 18.363 4.230 1.00 40.56 101 TYR A C 1
ATOM 814 O O . TYR A 1 101 ? -5.824 18.189 5.318 1.00 40.56 101 TYR A O 1
ATOM 822 N N . THR A 1 102 ? -3.988 18.698 4.127 1.00 41.34 102 THR A N 1
ATOM 823 C CA . THR A 1 102 ? -3.099 19.040 5.257 1.00 41.34 102 THR A CA 1
ATOM 824 C C . THR A 1 102 ? -2.266 20.313 5.024 1.00 41.34 102 THR A C 1
ATOM 826 O O . THR A 1 102 ? -1.220 20.475 5.638 1.00 41.34 102 THR A O 1
ATOM 829 N N . GLY A 1 103 ? -2.702 21.233 4.155 1.00 38.12 103 GLY A N 1
ATOM 830 C CA . GLY A 1 103 ? -2.112 22.580 4.107 1.00 38.12 103 GLY A CA 1
ATOM 831 C C . GLY A 1 103 ? -0.791 22.760 3.347 1.00 38.12 103 GLY A C 1
ATOM 832 O O . GLY A 1 103 ? -0.106 23.735 3.619 1.00 38.12 103 GLY A O 1
ATOM 833 N N . TYR A 1 104 ? -0.446 21.912 2.370 1.00 40.56 104 TYR A N 1
ATOM 834 C CA . TYR A 1 104 ? 0.610 22.243 1.397 1.00 40.56 104 TYR A CA 1
ATOM 835 C C . TYR A 1 104 ? 0.242 21.763 -0.020 1.00 40.56 104 TYR A C 1
ATOM 837 O O . TYR A 1 104 ? -0.030 20.572 -0.201 1.00 40.56 104 TYR A O 1
ATOM 845 N N . PRO A 1 105 ? 0.217 22.647 -1.036 1.00 41.97 105 PRO A N 1
ATOM 846 C CA . PRO A 1 105 ? 0.215 22.243 -2.436 1.00 41.97 105 PRO A CA 1
ATOM 847 C C . PRO A 1 105 ? 1.621 21.739 -2.786 1.00 41.97 105 PRO A C 1
ATOM 849 O O . PRO A 1 105 ? 2.563 22.519 -2.878 1.00 41.97 105 PRO A O 1
ATOM 852 N N . GLY A 1 106 ? 1.779 20.426 -2.927 1.00 52.28 106 GLY A N 1
ATOM 853 C CA . GLY A 1 106 ? 3.039 19.813 -3.338 1.00 52.28 106 GLY A CA 1
ATOM 854 C C . GLY A 1 106 ? 2.915 19.194 -4.723 1.00 52.28 106 GLY A C 1
ATOM 855 O O . GLY A 1 106 ? 1.972 18.449 -4.986 1.00 52.28 106 GLY A O 1
ATOM 856 N N . ILE A 1 107 ? 3.884 19.484 -5.589 1.00 62.44 107 ILE A N 1
ATOM 857 C CA . ILE A 1 107 ? 4.227 18.634 -6.736 1.00 62.44 107 ILE A CA 1
ATOM 858 C C . ILE A 1 107 ? 4.457 17.217 -6.193 1.00 62.44 107 ILE A C 1
ATOM 860 O O . ILE A 1 107 ? 5.036 17.078 -5.114 1.00 62.44 107 ILE A O 1
ATOM 864 N N . TYR A 1 108 ? 4.011 16.175 -6.903 1.00 76.19 108 TYR A N 1
ATOM 865 C CA . TYR A 1 108 ? 4.330 14.793 -6.537 1.00 76.19 108 TYR A CA 1
ATOM 866 C C . TYR A 1 108 ? 5.849 14.595 -6.582 1.00 76.19 108 TYR A C 1
ATOM 868 O O . TYR A 1 108 ? 6.437 14.411 -7.649 1.00 76.19 108 TYR A O 1
ATOM 876 N N . SER A 1 109 ? 6.483 14.754 -5.420 1.00 81.56 109 SER A N 1
ATOM 877 C CA . SER A 1 109 ? 7.929 14.900 -5.311 1.00 81.56 109 SER A CA 1
ATOM 878 C C . SER A 1 109 ? 8.632 13.570 -5.561 1.00 81.56 109 SER A C 1
ATOM 880 O O . SER A 1 109 ? 8.064 12.508 -5.309 1.00 81.56 109 SER A O 1
ATOM 882 N N . GLU A 1 110 ? 9.899 13.605 -5.980 1.00 81.69 110 GLU A N 1
ATOM 883 C CA . GLU A 1 110 ? 10.712 12.384 -6.112 1.00 81.69 110 GLU A CA 1
ATOM 884 C C . GLU A 1 110 ? 10.775 11.584 -4.802 1.00 81.69 110 GLU A C 1
ATOM 886 O O . GLU A 1 110 ? 10.766 10.354 -4.815 1.00 81.69 110 GLU A O 1
ATOM 891 N N . LYS A 1 111 ? 10.751 12.271 -3.652 1.00 87.94 111 LYS A N 1
ATOM 892 C CA . LYS A 1 111 ? 10.692 11.629 -2.335 1.00 87.94 111 LYS A CA 1
ATOM 893 C C . LYS A 1 111 ? 9.373 10.881 -2.123 1.00 87.94 111 LYS A C 1
ATOM 895 O O . LYS A 1 111 ? 9.389 9.750 -1.642 1.00 87.94 111 LYS A O 1
ATOM 900 N N . ASP A 1 112 ? 8.245 11.496 -2.476 1.00 88.00 112 ASP A N 1
ATOM 901 C CA . ASP A 1 112 ? 6.928 10.863 -2.363 1.00 88.00 112 ASP A CA 1
ATOM 902 C C . ASP A 1 112 ? 6.784 9.685 -3.328 1.00 88.00 112 ASP A C 1
ATOM 904 O O . ASP A 1 112 ? 6.285 8.636 -2.926 1.00 88.00 112 ASP A O 1
ATOM 908 N N . LYS A 1 113 ? 7.277 9.832 -4.565 1.00 86.56 113 LYS A N 1
ATOM 909 C CA . LYS A 1 113 ? 7.356 8.754 -5.559 1.00 86.56 113 LYS A CA 1
ATOM 910 C C . LYS A 1 113 ? 8.153 7.568 -5.035 1.00 86.56 113 LYS A C 1
ATOM 912 O O . LYS A 1 113 ? 7.671 6.442 -5.089 1.00 86.56 113 LYS A O 1
ATOM 917 N N . LEU A 1 114 ? 9.350 7.814 -4.502 1.00 92.38 114 LEU A N 1
ATOM 918 C CA . LEU A 1 114 ? 10.204 6.767 -3.947 1.00 92.38 114 LEU A CA 1
ATOM 919 C C . LEU A 1 114 ? 9.529 6.061 -2.763 1.00 92.38 114 LEU A C 1
ATOM 921 O O . LEU A 1 114 ? 9.532 4.833 -2.689 1.00 92.38 114 LEU A O 1
ATOM 925 N N . GLN A 1 115 ? 8.911 6.825 -1.858 1.00 94.06 115 GLN A N 1
ATOM 926 C CA . GLN A 1 115 ? 8.183 6.271 -0.718 1.00 94.06 115 GLN A CA 1
ATOM 927 C C . GLN A 1 115 ? 6.991 5.405 -1.159 1.00 94.06 115 GLN A C 1
ATOM 929 O O . GLN A 1 115 ? 6.777 4.328 -0.598 1.00 94.06 115 GLN A O 1
ATOM 934 N N . ASP A 1 116 ? 6.225 5.866 -2.147 1.00 94.06 116 ASP A N 1
ATOM 935 C CA . ASP A 1 116 ? 5.086 5.136 -2.707 1.00 94.06 116 ASP A CA 1
ATOM 936 C C . ASP A 1 116 ? 5.528 3.872 -3.446 1.00 94.06 116 ASP A C 1
ATOM 938 O O . ASP A 1 116 ? 4.920 2.819 -3.256 1.00 94.06 116 ASP A O 1
ATOM 942 N N . ALA A 1 117 ? 6.611 3.953 -4.225 1.00 94.56 117 ALA A N 1
ATOM 943 C CA . ALA A 1 117 ? 7.189 2.823 -4.942 1.00 94.56 117 ALA A CA 1
ATOM 944 C C . ALA A 1 117 ? 7.649 1.727 -3.979 1.00 94.56 117 ALA A C 1
ATOM 946 O O . ALA A 1 117 ? 7.276 0.567 -4.140 1.00 94.56 117 ALA A O 1
ATOM 947 N N . TRP A 1 118 ? 8.374 2.090 -2.919 1.00 96.56 118 TRP A N 1
ATOM 948 C CA . TRP A 1 118 ? 8.762 1.141 -1.877 1.00 96.56 118 TRP A CA 1
ATOM 949 C C . TRP A 1 118 ? 7.562 0.495 -1.194 1.00 96.56 118 TRP A C 1
ATOM 951 O O . TRP A 1 118 ? 7.555 -0.713 -0.954 1.00 96.56 118 TRP A O 1
ATOM 961 N N . LEU A 1 119 ? 6.538 1.287 -0.874 1.00 96.75 119 LEU A N 1
ATOM 962 C CA . LEU A 1 119 ? 5.345 0.778 -0.213 1.00 96.75 119 LEU A CA 1
ATOM 963 C C . LEU A 1 119 ? 4.571 -0.191 -1.111 1.00 96.75 119 LEU A C 1
ATOM 965 O O . LEU A 1 119 ? 4.195 -1.266 -0.649 1.00 96.75 119 LEU A O 1
ATOM 969 N N . ALA A 1 120 ? 4.375 0.157 -2.383 1.00 97.00 120 ALA A N 1
ATOM 970 C CA . ALA A 1 120 ? 3.740 -0.718 -3.363 1.00 97.00 120 ALA A CA 1
ATOM 971 C C . ALA A 1 120 ? 4.551 -2.005 -3.575 1.00 97.00 120 ALA A C 1
ATOM 973 O O . ALA A 1 120 ? 3.976 -3.091 -3.613 1.00 97.00 120 ALA A O 1
ATOM 974 N N . PHE A 1 121 ? 5.882 -1.898 -3.634 1.00 96.88 121 PHE A N 1
ATOM 975 C CA . PHE A 1 121 ? 6.780 -3.037 -3.825 1.00 96.88 121 PHE A CA 1
ATOM 976 C C . PHE A 1 121 ? 6.707 -4.011 -2.649 1.00 96.88 121 PHE A C 1
ATOM 978 O O . PHE A 1 121 ? 6.553 -5.219 -2.836 1.00 96.88 121 PHE A O 1
ATOM 985 N N . LEU A 1 122 ? 6.740 -3.493 -1.420 1.00 95.19 122 LEU A N 1
ATOM 986 C CA . LEU A 1 122 ? 6.551 -4.313 -0.227 1.00 95.19 122 LEU A CA 1
ATOM 987 C C . LEU A 1 122 ? 5.168 -4.964 -0.220 1.00 95.19 122 LEU A C 1
ATOM 989 O O . LEU A 1 122 ? 5.074 -6.166 -0.014 1.00 95.19 122 LEU A O 1
ATOM 993 N N . MET A 1 123 ? 4.105 -4.214 -0.518 1.00 96.12 123 MET A N 1
ATOM 994 C CA . MET A 1 123 ? 2.753 -4.773 -0.565 1.00 96.12 123 MET A CA 1
ATOM 995 C C . MET A 1 123 ? 2.596 -5.894 -1.603 1.00 96.12 123 MET A C 1
ATOM 997 O O . MET A 1 123 ? 1.912 -6.870 -1.307 1.00 96.12 123 MET A O 1
ATOM 1001 N N . LEU A 1 124 ? 3.227 -5.775 -2.777 1.00 95.75 124 LEU A N 1
ATOM 1002 C CA . LEU A 1 124 ? 3.228 -6.809 -3.820 1.00 95.75 124 LEU A CA 1
ATOM 1003 C C . LEU A 1 124 ? 4.013 -8.052 -3.396 1.00 95.75 124 LEU A C 1
ATOM 1005 O O . LEU A 1 124 ? 3.516 -9.168 -3.514 1.00 95.75 124 LEU A O 1
ATOM 1009 N N . THR A 1 125 ? 5.225 -7.864 -2.872 1.00 94.31 125 THR A N 1
ATOM 1010 C CA . THR A 1 125 ? 6.098 -8.978 -2.455 1.00 94.31 125 THR A CA 1
ATOM 1011 C C . THR A 1 125 ? 5.614 -9.686 -1.189 1.00 94.31 125 THR A C 1
ATOM 1013 O O . THR A 1 125 ? 5.982 -10.831 -0.940 1.00 94.31 125 THR A O 1
ATOM 1016 N N . GLU A 1 126 ? 4.796 -9.015 -0.380 1.00 93.44 126 GLU A N 1
ATOM 1017 C CA . GLU A 1 126 ? 4.186 -9.539 0.844 1.00 93.44 126 GLU A CA 1
ATOM 1018 C C . GLU A 1 126 ? 2.705 -9.907 0.663 1.00 93.44 126 GLU A C 1
ATOM 1020 O O . GLU A 1 126 ? 1.985 -10.047 1.651 1.00 93.44 126 GLU A O 1
ATOM 1025 N N . ASN A 1 127 ? 2.220 -10.009 -0.576 1.00 93.31 127 ASN A N 1
ATOM 1026 C CA . ASN A 1 127 ? 0.814 -10.276 -0.837 1.00 93.31 127 ASN A CA 1
ATOM 1027 C C . ASN A 1 127 ? 0.446 -11.749 -0.607 1.00 93.31 127 ASN A C 1
ATOM 1029 O O . ASN A 1 127 ? 0.908 -12.628 -1.329 1.00 93.31 127 ASN A O 1
ATOM 1033 N N . ASP A 1 128 ? -0.494 -11.968 0.309 1.00 92.50 128 ASP A N 1
ATOM 1034 C CA . ASP A 1 128 ? -1.206 -13.234 0.519 1.00 92.50 128 ASP A CA 1
ATOM 1035 C C . ASP A 1 128 ? -2.685 -13.128 0.049 1.00 92.50 128 ASP A C 1
ATOM 1037 O O . ASP A 1 128 ? -3.454 -14.079 0.167 1.00 92.50 128 ASP A O 1
ATOM 1041 N N . GLY A 1 129 ? -3.086 -11.984 -0.527 1.00 91.94 129 GLY A N 1
ATOM 1042 C CA . GLY A 1 129 ? -4.358 -11.778 -1.228 1.00 91.94 129 GLY A CA 1
ATOM 1043 C C . GLY A 1 129 ? -4.977 -10.405 -0.970 1.00 91.94 129 GLY A C 1
ATOM 1044 O O . GLY A 1 129 ? -5.467 -9.760 -1.900 1.00 91.94 129 GLY A O 1
ATOM 1045 N N . GLN A 1 130 ? -4.931 -9.923 0.275 1.00 93.88 130 GLN A N 1
ATOM 1046 C CA . GLN A 1 130 ? -5.586 -8.669 0.656 1.00 93.88 130 GLN A CA 1
ATOM 1047 C C . GLN A 1 130 ? -4.839 -7.444 0.129 1.00 93.88 130 GLN A C 1
ATOM 1049 O O . GLN A 1 130 ? -5.468 -6.476 -0.307 1.00 93.88 130 GLN A O 1
ATOM 1054 N N . ASN A 1 131 ? -3.503 -7.477 0.110 1.00 95.94 131 ASN A N 1
ATOM 1055 C CA . ASN A 1 131 ? -2.708 -6.358 -0.391 1.00 95.94 131 ASN A CA 1
ATOM 1056 C C . ASN A 1 131 ? -3.047 -6.057 -1.857 1.00 95.94 131 ASN A C 1
ATOM 1058 O O . ASN A 1 131 ? -3.200 -4.887 -2.214 1.00 95.94 131 ASN A O 1
ATOM 1062 N N . MET A 1 132 ? -3.243 -7.084 -2.690 1.00 94.88 132 MET A N 1
ATOM 1063 C CA . MET A 1 132 ? -3.614 -6.923 -4.099 1.00 94.88 132 MET A CA 1
ATOM 1064 C C . MET A 1 132 ? -4.980 -6.278 -4.296 1.00 94.88 132 MET A C 1
ATOM 1066 O O . MET A 1 132 ? -5.142 -5.485 -5.226 1.00 94.88 132 MET A O 1
ATOM 1070 N N . VAL A 1 133 ? -5.945 -6.539 -3.413 1.00 95.62 133 VAL A N 1
ATOM 1071 C CA . VAL A 1 133 ? -7.250 -5.859 -3.440 1.00 95.62 133 VAL A CA 1
ATOM 1072 C C . VAL A 1 133 ? -7.065 -4.351 -3.234 1.00 95.62 133 VAL A C 1
ATOM 1074 O O . VAL A 1 133 ? -7.610 -3.542 -3.993 1.00 95.62 133 VAL A O 1
ATOM 1077 N N . GLN A 1 134 ? -6.224 -3.955 -2.273 1.00 96.62 134 GLN A N 1
ATOM 1078 C CA . GLN A 1 134 ? -5.969 -2.539 -1.991 1.00 96.62 134 GLN A CA 1
ATOM 1079 C C . GLN A 1 134 ? -5.102 -1.862 -3.067 1.00 96.62 134 GLN A C 1
ATOM 1081 O O . GLN A 1 134 ? -5.356 -0.711 -3.433 1.00 96.62 134 GLN A O 1
ATOM 1086 N N . LEU A 1 135 ? -4.114 -2.569 -3.626 1.00 96.81 135 LEU A N 1
ATOM 1087 C CA . LEU A 1 135 ? -3.291 -2.088 -4.745 1.00 96.81 135 LEU A CA 1
ATOM 1088 C C . LEU A 1 135 ? -4.125 -1.883 -6.016 1.00 96.81 135 LEU A C 1
ATOM 1090 O O . LEU A 1 135 ? -3.966 -0.874 -6.706 1.00 96.81 135 LEU A O 1
ATOM 1094 N N . SER A 1 136 ? -5.063 -2.794 -6.287 1.00 95.25 136 SER A N 1
ATOM 1095 C CA . SER A 1 136 ? -6.011 -2.673 -7.400 1.00 95.25 136 SER A CA 1
ATOM 1096 C C . SER A 1 136 ? -6.928 -1.469 -7.207 1.00 95.25 136 SER A C 1
ATOM 1098 O O . SER A 1 136 ? -7.118 -0.680 -8.131 1.00 95.25 136 SER A O 1
ATOM 1100 N N . TRP A 1 137 ? -7.427 -1.245 -5.984 1.00 95.75 137 TRP A N 1
ATOM 1101 C CA . TRP A 1 137 ? -8.178 -0.028 -5.671 1.00 95.75 137 TRP A CA 1
ATOM 1102 C C . TRP A 1 137 ? -7.363 1.236 -5.951 1.00 95.75 137 TRP A C 1
ATOM 1104 O O . TRP A 1 137 ? -7.926 2.224 -6.429 1.00 95.75 137 TRP A O 1
ATOM 1114 N N . ALA A 1 138 ? -6.062 1.225 -5.657 1.00 95.56 138 ALA A N 1
ATOM 1115 C CA . ALA A 1 138 ? -5.171 2.358 -5.886 1.00 95.56 138 ALA A CA 1
ATOM 1116 C C . ALA A 1 138 ? -4.746 2.535 -7.350 1.00 95.56 138 ALA A C 1
ATOM 1118 O O . ALA A 1 138 ? -4.135 3.547 -7.671 1.00 95.56 138 ALA A O 1
ATOM 1119 N N . ASN A 1 139 ? -5.100 1.597 -8.228 1.00 94.12 139 ASN A N 1
ATOM 1120 C CA . ASN A 1 139 ? -4.723 1.593 -9.636 1.00 94.12 139 ASN A CA 1
ATOM 1121 C C . ASN A 1 139 ? -3.199 1.632 -9.862 1.00 94.12 139 ASN A C 1
ATOM 1123 O O . ASN A 1 139 ? -2.681 2.411 -10.664 1.00 94.12 139 ASN A O 1
ATOM 1127 N N . VAL A 1 140 ? -2.472 0.795 -9.113 1.00 94.88 140 VAL A N 1
ATOM 1128 C CA . VAL A 1 140 ? -1.000 0.743 -9.155 1.00 94.88 140 VAL A CA 1
ATOM 1129 C C . VAL A 1 140 ? -0.485 0.392 -10.552 1.00 94.88 140 VAL A C 1
ATOM 1131 O O . VAL A 1 140 ? 0.517 0.959 -10.967 1.00 94.88 140 VAL A O 1
ATOM 1134 N N . ALA A 1 141 ? -1.185 -0.457 -11.311 1.00 92.69 141 ALA A N 1
ATOM 1135 C CA . ALA A 1 141 ? -0.795 -0.798 -12.682 1.00 92.69 141 ALA A CA 1
ATOM 1136 C C . ALA A 1 141 ? -0.698 0.454 -13.578 1.00 92.69 141 ALA A C 1
ATOM 1138 O O . ALA A 1 141 ? 0.361 0.738 -14.133 1.00 92.69 141 ALA A O 1
ATOM 1139 N N . ASP A 1 142 ? -1.745 1.279 -13.645 1.00 90.19 142 ASP A N 1
ATOM 1140 C CA . ASP A 1 142 ? -1.718 2.506 -14.458 1.00 90.19 142 ASP A CA 1
ATOM 1141 C C . ASP A 1 142 ? -0.768 3.572 -13.904 1.00 90.19 142 ASP A C 1
ATOM 1143 O O . ASP A 1 142 ? -0.153 4.328 -14.662 1.00 90.19 142 ASP A O 1
ATOM 1147 N N . TRP A 1 143 ? -0.613 3.626 -12.579 1.00 90.88 143 TRP A N 1
ATOM 1148 C CA . TRP A 1 143 ? 0.407 4.462 -11.955 1.00 90.88 143 TRP A CA 1
ATOM 1149 C C . TRP A 1 143 ? 1.816 4.066 -12.421 1.00 90.88 143 TRP A C 1
ATOM 1151 O O . TRP A 1 143 ? 2.568 4.944 -12.838 1.00 90.88 143 TRP A O 1
ATOM 1161 N N . THR A 1 144 ? 2.154 2.770 -12.445 1.00 91.69 144 THR A N 1
ATOM 1162 C CA . THR A 1 144 ? 3.461 2.305 -12.944 1.00 91.69 144 THR A CA 1
ATOM 1163 C C . THR A 1 144 ? 3.634 2.555 -14.437 1.00 91.69 144 THR A C 1
ATOM 1165 O O . THR A 1 144 ? 4.694 3.020 -14.830 1.00 91.69 144 THR A O 1
ATOM 1168 N N . ARG A 1 145 ? 2.603 2.365 -15.274 1.00 88.31 145 ARG A N 1
ATOM 1169 C CA . ARG A 1 145 ? 2.657 2.724 -16.707 1.00 88.31 145 ARG A CA 1
ATOM 1170 C C . ARG A 1 145 ? 2.989 4.200 -16.908 1.00 88.31 145 ARG A C 1
ATOM 1172 O O . ARG A 1 145 ? 3.851 4.543 -17.715 1.00 88.31 145 ARG A O 1
ATOM 1179 N N . SER A 1 146 ? 2.340 5.065 -16.130 1.00 83.06 146 SER A N 1
ATOM 1180 C CA . SER A 1 146 ? 2.605 6.506 -16.150 1.00 83.06 146 SER A CA 1
ATOM 1181 C C . SER A 1 146 ? 4.038 6.801 -15.693 1.00 83.06 146 SER A C 1
ATOM 1183 O O . SER A 1 146 ? 4.734 7.591 -16.323 1.00 83.06 146 SER A O 1
ATOM 1185 N 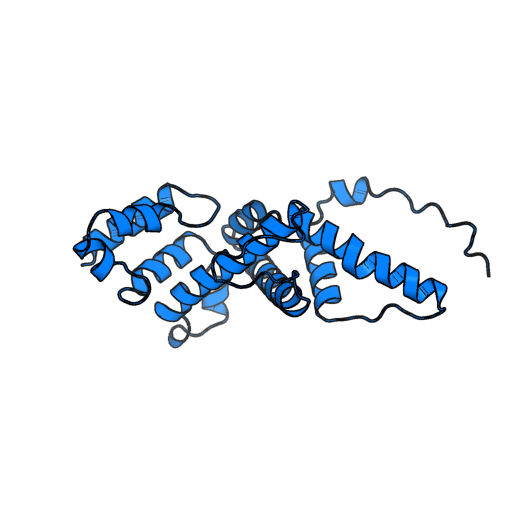N . PHE A 1 147 ? 4.505 6.114 -14.648 1.00 80.25 147 PHE A N 1
ATOM 1186 C CA . PHE A 1 147 ? 5.875 6.205 -14.149 1.00 80.25 147 PHE A CA 1
ATOM 1187 C C . PHE A 1 147 ? 6.907 5.792 -15.216 1.00 80.25 147 PHE A C 1
ATOM 1189 O O . PHE A 1 147 ? 7.857 6.525 -15.469 1.00 80.25 147 PHE A O 1
ATOM 1196 N N . ILE A 1 148 ? 6.718 4.663 -15.910 1.00 84.62 148 ILE A N 1
ATOM 1197 C CA . ILE A 1 148 ? 7.608 4.241 -17.007 1.00 84.62 148 ILE A CA 1
ATOM 1198 C C . ILE A 1 148 ? 7.643 5.304 -18.110 1.00 84.62 148 ILE A C 1
ATOM 1200 O O . ILE A 1 148 ? 8.722 5.699 -18.555 1.00 84.62 148 ILE A O 1
ATOM 1204 N N . HIS A 1 149 ? 6.478 5.802 -18.525 1.00 81.31 149 HIS A N 1
ATOM 1205 C CA . HIS A 1 149 ? 6.382 6.765 -19.617 1.00 81.31 149 HIS A CA 1
ATOM 1206 C C . HIS A 1 149 ? 7.056 8.107 -19.280 1.00 81.31 149 HIS A C 1
ATOM 1208 O O . HIS A 1 149 ? 7.883 8.603 -20.049 1.00 81.31 149 HIS A O 1
ATOM 1214 N N . PHE A 1 150 ? 6.740 8.688 -18.121 1.00 76.44 150 PHE A N 1
ATOM 1215 C CA . PHE A 1 150 ? 7.214 10.024 -17.754 1.00 76.44 150 PHE A CA 1
ATOM 1216 C C . PHE A 1 150 ? 8.600 10.027 -17.098 1.00 76.44 150 PHE A C 1
ATOM 1218 O O . PHE A 1 150 ? 9.370 10.954 -17.341 1.00 76.44 150 PHE A O 1
ATOM 1225 N N . ASP A 1 151 ? 8.947 9.014 -16.298 1.00 75.56 151 ASP A N 1
ATOM 1226 C CA . ASP A 1 151 ? 10.163 9.029 -15.470 1.00 75.56 151 ASP A CA 1
ATOM 1227 C C . ASP A 1 151 ? 11.320 8.184 -16.036 1.00 75.56 151 ASP A C 1
ATOM 1229 O O . ASP A 1 151 ? 12.480 8.421 -15.671 1.00 75.56 151 ASP A O 1
ATOM 1233 N N . ILE A 1 152 ? 11.041 7.225 -16.932 1.00 80.44 152 ILE A N 1
ATOM 1234 C CA . ILE A 1 152 ? 12.062 6.359 -17.555 1.00 80.44 152 ILE A CA 1
ATOM 1235 C C . ILE A 1 152 ? 12.218 6.666 -19.043 1.00 80.44 152 ILE A C 1
ATOM 1237 O O . ILE A 1 152 ? 13.320 7.006 -19.479 1.00 80.44 152 ILE A O 1
ATOM 1241 N N . HIS A 1 153 ? 11.143 6.578 -19.827 1.00 81.06 153 HIS A N 1
ATOM 1242 C CA . HIS A 1 153 ? 11.218 6.738 -21.280 1.00 81.06 153 HIS A CA 1
ATOM 1243 C C . HIS A 1 153 ? 11.671 8.151 -21.669 1.00 81.06 153 HIS A C 1
ATOM 1245 O O . HIS A 1 153 ? 12.647 8.301 -22.402 1.00 81.06 153 HIS A O 1
ATOM 1251 N N . ALA A 1 154 ? 11.045 9.195 -21.112 1.00 76.56 154 ALA A N 1
ATOM 1252 C CA . ALA A 1 154 ? 11.422 10.582 -21.399 1.00 76.56 154 ALA A CA 1
ATOM 1253 C C . ALA A 1 154 ? 12.906 10.873 -21.101 1.00 76.56 154 ALA A C 1
ATOM 1255 O O . ALA A 1 154 ? 13.597 11.510 -21.895 1.00 76.56 154 ALA A O 1
ATOM 1256 N N . VAL A 1 155 ? 13.420 10.356 -19.982 1.00 78.19 155 VAL A N 1
ATOM 1257 C CA . VAL A 1 155 ? 14.826 10.525 -19.583 1.00 78.19 155 VAL A CA 1
ATOM 1258 C C . VAL A 1 155 ? 15.757 9.738 -20.498 1.00 78.19 155 VAL A C 1
ATOM 1260 O O . VAL A 1 155 ? 16.835 10.223 -20.834 1.00 78.19 155 VAL A O 1
ATOM 1263 N N . SER A 1 156 ? 15.336 8.550 -20.932 1.00 81.25 156 SER A N 1
ATOM 1264 C CA . SER A 1 156 ? 16.132 7.706 -21.821 1.00 81.25 156 SER A CA 1
ATOM 1265 C C . SER A 1 156 ? 16.297 8.332 -23.202 1.00 81.25 156 SER A C 1
ATOM 1267 O O . SER A 1 156 ? 17.408 8.364 -23.723 1.00 81.25 156 SER A O 1
ATOM 1269 N N . VAL A 1 157 ? 15.231 8.930 -23.741 1.00 79.38 157 VAL A N 1
ATOM 1270 C CA . VAL A 1 157 ? 15.276 9.674 -25.009 1.00 79.38 157 VAL A CA 1
ATOM 1271 C C . VAL A 1 157 ? 16.228 10.870 -24.918 1.00 79.38 157 VAL A C 1
ATOM 1273 O O . VAL A 1 157 ? 17.009 11.109 -25.839 1.00 79.38 157 VAL A O 1
ATOM 1276 N N . ILE A 1 158 ? 16.196 11.622 -23.812 1.00 79.75 158 ILE A N 1
ATOM 1277 C CA . ILE A 1 158 ? 17.104 12.762 -23.604 1.00 79.75 158 ILE A CA 1
ATOM 1278 C C . ILE A 1 158 ? 18.558 12.282 -23.516 1.00 79.75 158 ILE A C 1
ATOM 1280 O O . ILE A 1 158 ? 19.414 12.822 -24.214 1.00 79.75 158 ILE A O 1
ATOM 1284 N N . ALA A 1 159 ? 18.832 11.251 -22.711 1.00 82.25 159 ALA A N 1
ATOM 1285 C CA . ALA A 1 159 ? 20.177 10.705 -22.546 1.00 82.25 159 ALA A CA 1
ATOM 1286 C C . ALA A 1 159 ? 20.748 10.195 -23.879 1.00 82.25 159 ALA A C 1
ATOM 1288 O O . ALA A 1 159 ? 21.862 10.565 -24.250 1.00 82.25 159 ALA A O 1
ATOM 1289 N N . GLN A 1 160 ? 19.950 9.447 -24.648 1.00 83.31 160 GLN A N 1
ATOM 1290 C CA . GLN A 1 160 ? 20.340 8.925 -25.956 1.00 83.31 160 GLN A CA 1
ATOM 1291 C C . GLN A 1 160 ? 20.700 10.043 -26.942 1.00 83.31 160 GLN A C 1
ATOM 1293 O O . GLN A 1 160 ? 21.730 9.963 -27.608 1.00 83.31 160 GLN A O 1
ATOM 1298 N N . ARG A 1 161 ? 19.907 11.123 -26.995 1.00 82.62 161 ARG A N 1
ATOM 1299 C CA . ARG A 1 161 ? 20.202 12.301 -27.836 1.00 82.62 161 ARG A CA 1
ATOM 1300 C C . ARG A 1 161 ? 21.494 13.013 -27.442 1.00 82.62 161 ARG A C 1
ATOM 1302 O O . ARG A 1 161 ? 22.104 13.672 -28.276 1.00 82.62 161 ARG A O 1
ATOM 1309 N N . SER A 1 162 ? 21.906 12.890 -26.185 1.00 86.06 162 SER A N 1
ATOM 1310 C CA . SER A 1 162 ? 23.164 13.433 -25.670 1.00 86.06 162 SER A CA 1
ATOM 1311 C C . SER A 1 162 ? 24.327 12.431 -25.714 1.00 86.06 162 SER A C 1
ATOM 1313 O O . SER A 1 162 ? 25.402 12.748 -25.208 1.00 86.06 162 SER A O 1
ATOM 1315 N N . GLY A 1 163 ? 24.142 11.233 -26.288 1.00 87.38 163 GLY A N 1
ATOM 1316 C CA . GLY A 1 163 ? 25.165 10.179 -26.320 1.00 87.38 163 GLY A CA 1
ATOM 1317 C C . GLY A 1 163 ? 25.489 9.586 -24.942 1.00 87.38 163 GLY A C 1
ATOM 1318 O O . GLY A 1 163 ? 26.568 9.033 -24.743 1.00 87.38 163 GLY A O 1
ATOM 1319 N N . GLN A 1 164 ? 24.582 9.731 -23.975 1.00 85.81 164 GLN A N 1
ATOM 1320 C CA . GLN A 1 164 ? 24.733 9.271 -22.596 1.00 85.81 164 GLN A CA 1
ATOM 1321 C C . GLN A 1 164 ? 23.782 8.110 -22.293 1.00 85.81 164 GLN A C 1
ATOM 1323 O O . GLN A 1 164 ? 22.740 7.945 -22.928 1.00 85.81 164 GLN A O 1
ATOM 1328 N N . LEU A 1 165 ? 24.117 7.319 -21.273 1.00 81.19 165 LEU A N 1
ATOM 1329 C CA . LEU A 1 165 ? 23.197 6.326 -20.727 1.00 81.19 165 LEU A CA 1
ATOM 1330 C C . LEU A 1 165 ? 22.228 6.980 -19.730 1.00 81.19 165 LEU A C 1
ATOM 1332 O O . LEU A 1 165 ? 22.618 7.909 -19.015 1.00 81.19 165 LEU A O 1
ATOM 1336 N N . PRO A 1 166 ? 20.977 6.497 -19.632 1.00 81.69 166 PRO A N 1
ATOM 1337 C CA . PRO A 1 166 ? 20.030 7.005 -18.651 1.00 81.69 166 PRO A CA 1
ATOM 1338 C C . PRO A 1 166 ? 20.544 6.727 -17.235 1.00 81.69 166 PRO A C 1
ATOM 1340 O O . PRO A 1 166 ? 20.964 5.614 -16.918 1.00 81.69 166 PRO A O 1
ATOM 1343 N N . VAL A 1 167 ? 20.477 7.726 -16.352 1.00 82.69 167 VAL A N 1
ATOM 1344 C CA . VAL A 1 167 ? 20.863 7.538 -14.947 1.00 82.69 167 VAL A CA 1
ATOM 1345 C C . VAL A 1 167 ? 19.887 6.565 -14.287 1.00 82.69 167 VAL A C 1
ATOM 1347 O O . VAL A 1 167 ? 18.678 6.804 -14.264 1.00 82.69 167 VAL A O 1
ATOM 1350 N N . VAL A 1 168 ? 20.398 5.487 -13.702 1.00 82.69 168 VAL A N 1
ATOM 1351 C CA . VAL A 1 168 ? 19.578 4.551 -12.927 1.00 82.69 168 VAL A CA 1
ATOM 1352 C C . VAL A 1 168 ? 19.453 5.077 -11.500 1.00 82.69 168 VAL A C 1
ATOM 1354 O O . VAL A 1 168 ? 20.441 5.183 -10.780 1.00 82.69 168 VAL A O 1
ATOM 1357 N N . THR A 1 169 ? 18.233 5.424 -11.093 1.00 86.69 169 THR A N 1
ATOM 1358 C CA . THR A 1 169 ? 17.908 5.792 -9.708 1.00 86.69 169 THR A CA 1
ATOM 1359 C C . THR A 1 169 ? 17.129 4.665 -9.039 1.00 86.69 169 THR A C 1
ATOM 1361 O O . THR A 1 169 ? 16.501 3.844 -9.707 1.00 86.69 169 THR A O 1
ATOM 1364 N N . GLU A 1 170 ? 17.116 4.652 -7.708 1.00 90.69 170 GLU A N 1
ATOM 1365 C CA . GLU A 1 170 ? 16.317 3.706 -6.920 1.00 90.69 170 GLU A CA 1
ATOM 1366 C C . GLU A 1 170 ? 14.822 3.779 -7.274 1.00 90.69 170 GLU A C 1
ATOM 1368 O O . GLU A 1 170 ? 14.176 2.751 -7.469 1.00 90.69 170 GLU A O 1
ATOM 1373 N N . SER A 1 171 ? 14.288 4.994 -7.454 1.00 86.00 171 SER A N 1
ATOM 1374 C CA . SER A 1 171 ? 12.899 5.212 -7.871 1.00 86.00 171 SER A CA 1
ATOM 1375 C C . SER A 1 171 ? 12.603 4.580 -9.236 1.00 86.00 171 SER A C 1
ATOM 1377 O O . SER A 1 171 ? 11.585 3.909 -9.385 1.00 86.00 171 SER A O 1
ATOM 1379 N N . ARG A 1 172 ? 13.512 4.722 -10.212 1.00 84.62 172 ARG A N 1
ATOM 1380 C CA . ARG A 1 172 ? 13.393 4.111 -11.547 1.00 84.62 172 ARG A CA 1
ATOM 1381 C C . ARG A 1 172 ? 13.490 2.593 -11.503 1.00 84.62 172 ARG A C 1
ATOM 1383 O O . ARG A 1 172 ? 12.696 1.922 -12.157 1.00 84.62 172 ARG A O 1
ATOM 1390 N N . ALA A 1 173 ? 14.412 2.057 -10.707 1.00 90.69 173 ALA A N 1
ATOM 1391 C CA . ALA A 1 173 ? 14.549 0.617 -10.525 1.00 90.69 173 ALA A CA 1
ATOM 1392 C C . ALA A 1 173 ? 13.270 0.009 -9.929 1.00 90.69 173 ALA A C 1
ATOM 1394 O O . ALA A 1 173 ? 12.736 -0.952 -10.478 1.00 90.69 173 ALA A O 1
ATOM 1395 N N . LEU A 1 174 ? 12.730 0.599 -8.856 1.00 93.31 174 LEU A N 1
ATOM 1396 C CA . LEU A 1 174 ? 11.465 0.156 -8.264 1.00 93.31 174 LEU A CA 1
ATOM 1397 C C . LEU A 1 174 ? 10.295 0.317 -9.234 1.00 93.31 174 LEU A C 1
ATOM 1399 O O . LEU A 1 174 ? 9.492 -0.599 -9.355 1.00 93.31 174 LEU A O 1
ATOM 1403 N N . GLY A 1 175 ? 10.214 1.438 -9.956 1.00 90.31 175 GLY A N 1
ATOM 1404 C CA . GLY A 1 175 ? 9.189 1.657 -10.977 1.00 90.31 175 GLY A CA 1
ATOM 1405 C C . GLY A 1 175 ? 9.168 0.550 -12.034 1.00 90.31 175 GLY A C 1
ATOM 1406 O O . GLY A 1 175 ? 8.098 0.040 -12.358 1.00 90.31 175 GLY A O 1
ATOM 1407 N N . LEU A 1 176 ? 10.344 0.116 -12.499 1.00 90.88 176 LEU A N 1
ATOM 1408 C CA . LEU A 1 176 ? 10.478 -0.989 -13.450 1.00 90.88 176 LEU A CA 1
ATOM 1409 C C . LEU A 1 176 ? 10.052 -2.337 -12.853 1.00 90.88 176 LEU A C 1
ATOM 1411 O O . LEU A 1 176 ? 9.293 -3.071 -13.483 1.00 90.88 176 LEU A O 1
ATOM 1415 N N . TRP A 1 177 ? 10.483 -2.648 -11.627 1.00 93.94 177 TRP A N 1
ATOM 1416 C CA . TRP A 1 177 ? 10.051 -3.864 -10.928 1.00 93.94 177 TRP A CA 1
ATOM 1417 C C . TRP A 1 177 ? 8.536 -3.910 -10.730 1.00 93.94 177 TRP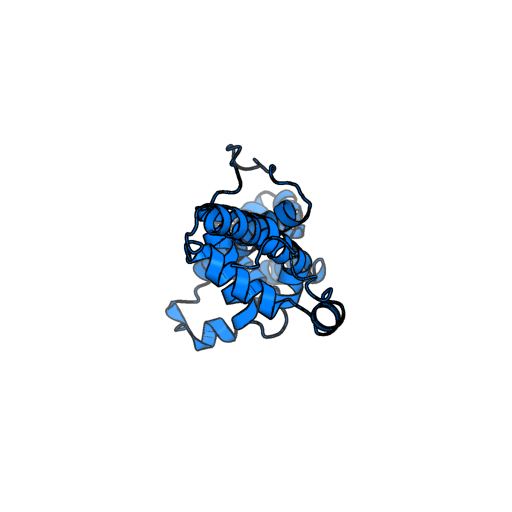 A C 1
ATOM 1419 O O . TRP A 1 177 ? 7.911 -4.944 -10.949 1.00 93.94 177 TRP A O 1
ATOM 1429 N N . LEU A 1 178 ? 7.939 -2.787 -10.338 1.00 95.06 178 LEU A N 1
ATOM 1430 C CA . LEU A 1 178 ? 6.500 -2.668 -10.131 1.00 95.06 178 LEU A CA 1
ATOM 1431 C C . LEU A 1 178 ? 5.729 -2.801 -11.441 1.00 95.06 178 LEU A C 1
ATOM 1433 O O . LEU A 1 178 ? 4.713 -3.494 -11.478 1.00 95.06 178 LEU A O 1
ATOM 1437 N N . TYR A 1 179 ? 6.224 -2.183 -12.514 1.00 93.06 179 TYR A N 1
ATOM 1438 C CA . TYR A 1 179 ? 5.665 -2.356 -13.849 1.00 93.06 179 TYR A CA 1
ATOM 1439 C C . TYR A 1 179 ? 5.674 -3.835 -14.244 1.00 93.06 179 TYR A C 1
ATOM 1441 O O . TYR A 1 179 ? 4.622 -4.389 -14.547 1.00 93.06 179 TYR A O 1
ATOM 1449 N N . TRP A 1 180 ? 6.817 -4.514 -14.116 1.00 91.81 180 TRP A N 1
ATOM 1450 C CA . TRP A 1 180 ? 6.926 -5.945 -14.407 1.00 91.81 180 TRP A CA 1
ATOM 1451 C C . TRP A 1 180 ? 5.945 -6.793 -13.585 1.00 91.81 180 TRP A C 1
ATOM 1453 O O . TRP A 1 180 ? 5.211 -7.604 -14.139 1.00 91.81 180 TRP A O 1
ATOM 1463 N N . MET A 1 181 ? 5.869 -6.570 -12.269 1.00 93.06 181 MET A N 1
ATOM 1464 C CA . MET A 1 181 ? 4.978 -7.318 -11.369 1.00 93.06 181 MET A CA 1
ATOM 1465 C C . MET A 1 181 ? 3.483 -7.060 -11.610 1.00 93.06 181 MET A C 1
ATOM 1467 O O . MET A 1 181 ? 2.652 -7.842 -11.152 1.00 93.06 181 MET A O 1
ATOM 1471 N N . THR A 1 182 ? 3.126 -5.960 -12.277 1.00 92.50 182 THR A N 1
ATOM 1472 C CA . THR A 1 182 ? 1.728 -5.584 -12.550 1.00 92.50 182 THR A CA 1
ATOM 1473 C C . THR A 1 182 ? 1.317 -5.769 -14.010 1.00 92.50 182 THR A C 1
ATOM 1475 O O . THR A 1 182 ? 0.127 -5.670 -14.317 1.00 92.50 182 THR A O 1
ATOM 1478 N N . THR A 1 183 ? 2.271 -6.081 -14.890 1.00 90.19 183 THR A N 1
ATOM 1479 C CA . THR A 1 183 ? 2.040 -6.383 -16.306 1.00 90.19 183 THR A CA 1
ATOM 1480 C C . THR A 1 183 ? 1.375 -7.749 -16.439 1.00 90.19 183 THR A C 1
ATOM 1482 O O . THR A 1 183 ? 1.813 -8.735 -15.842 1.00 90.19 183 THR A O 1
ATOM 1485 N N . LYS A 1 184 ? 0.294 -7.823 -17.217 1.00 86.50 184 LYS A N 1
ATOM 1486 C CA . LYS A 1 184 ? -0.381 -9.089 -17.525 1.00 86.50 184 LYS A CA 1
ATOM 1487 C C . LYS A 1 184 ? 0.204 -9.711 -18.785 1.00 86.50 184 LYS A C 1
ATOM 1489 O O . LYS A 1 184 ? 0.754 -9.015 -19.628 1.00 86.50 184 LYS A O 1
ATOM 1494 N N . PHE A 1 185 ? 0.019 -11.017 -18.955 1.00 82.25 185 PHE A N 1
ATOM 1495 C CA . PHE A 1 185 ? 0.448 -11.715 -20.170 1.00 82.25 185 PHE A CA 1
ATOM 1496 C C . PHE A 1 185 ? -0.100 -11.058 -21.448 1.00 82.25 185 PHE A C 1
ATOM 1498 O O . PHE A 1 185 ? 0.654 -10.824 -22.388 1.00 82.25 185 PHE A O 1
ATOM 1505 N N . ASP A 1 186 ? -1.378 -10.671 -21.443 1.00 83.62 186 ASP A N 1
ATOM 1506 C CA . ASP A 1 186 ? -2.007 -9.982 -22.575 1.00 83.62 186 ASP A CA 1
ATOM 1507 C C . ASP A 1 186 ? -1.342 -8.635 -22.892 1.00 83.62 186 ASP A C 1
ATOM 1509 O O . ASP A 1 186 ? -1.274 -8.253 -24.056 1.00 83.62 186 ASP A O 1
ATOM 1513 N N . ASP A 1 187 ? -0.821 -7.923 -21.887 1.00 81.62 187 ASP A N 1
ATOM 1514 C CA . ASP A 1 187 ? -0.110 -6.660 -22.111 1.00 81.62 187 ASP A CA 1
ATOM 1515 C C . ASP A 1 187 ? 1.205 -6.901 -22.879 1.00 81.62 187 ASP A C 1
ATOM 1517 O O . ASP A 1 187 ? 1.572 -6.092 -23.724 1.00 81.62 187 ASP A O 1
ATOM 1521 N N . VAL A 1 188 ? 1.884 -8.028 -22.623 1.00 80.44 188 VAL A N 1
ATOM 1522 C CA . VAL A 1 188 ? 3.138 -8.412 -23.302 1.00 80.44 188 VAL A CA 1
ATOM 1523 C C . VAL A 1 188 ? 2.872 -8.900 -24.724 1.00 80.44 188 VAL A C 1
ATOM 1525 O O . VAL A 1 188 ? 3.580 -8.529 -25.653 1.00 80.44 188 VAL A O 1
ATOM 1528 N N . VAL A 1 189 ? 1.837 -9.723 -24.922 1.00 83.69 189 VAL A N 1
ATOM 1529 C CA . VAL A 1 189 ? 1.489 -10.249 -26.256 1.00 83.69 189 VAL A CA 1
ATOM 1530 C C . VAL A 1 189 ? 1.060 -9.135 -27.208 1.00 83.69 189 VAL A C 1
ATOM 1532 O O . VAL A 1 189 ? 1.330 -9.210 -28.404 1.00 83.69 189 VAL A O 1
ATOM 1535 N N . ASN A 1 190 ? 0.399 -8.105 -26.680 1.00 81.25 190 ASN A N 1
ATOM 1536 C CA . ASN A 1 190 ? -0.059 -6.960 -27.458 1.00 81.25 190 ASN A CA 1
ATOM 1537 C C . ASN A 1 190 ? 0.961 -5.810 -27.493 1.00 81.25 190 ASN A C 1
ATOM 1539 O O . ASN A 1 190 ? 0.617 -4.717 -27.949 1.00 81.25 190 ASN A O 1
ATOM 1543 N N . GLU A 1 191 ? 2.193 -6.023 -27.016 1.00 75.12 191 GLU A N 1
ATOM 1544 C CA . GLU A 1 191 ? 3.234 -5.006 -27.108 1.00 75.12 191 GLU A CA 1
ATOM 1545 C C . GLU A 1 191 ? 3.548 -4.742 -28.592 1.00 75.12 191 GLU A C 1
ATOM 1547 O O . GLU A 1 191 ? 3.865 -5.675 -29.339 1.00 75.12 191 GLU A O 1
ATOM 1552 N N . PRO A 1 192 ? 3.419 -3.490 -29.072 1.00 74.06 192 PRO A N 1
ATOM 1553 C CA . PRO A 1 192 ? 3.680 -3.185 -30.468 1.00 74.06 192 PRO A CA 1
ATOM 1554 C C . PRO A 1 192 ? 5.137 -3.508 -30.799 1.00 74.06 192 PRO A C 1
ATOM 1556 O O . PRO A 1 192 ? 6.053 -3.079 -30.098 1.00 74.06 192 PRO A O 1
ATOM 1559 N N . VAL A 1 193 ? 5.351 -4.247 -31.893 1.00 72.62 193 VAL A N 1
ATOM 1560 C CA . VAL A 1 193 ? 6.696 -4.540 -32.400 1.00 72.62 193 VAL A CA 1
ATOM 1561 C C . VAL A 1 193 ? 7.423 -3.214 -32.591 1.00 72.62 193 VAL A C 1
ATOM 1563 O O . VAL A 1 193 ? 6.934 -2.342 -33.313 1.00 72.62 193 VAL A O 1
ATOM 1566 N N . ALA A 1 194 ? 8.572 -3.060 -31.929 1.00 61.44 194 ALA A N 1
ATOM 1567 C CA . ALA A 1 194 ? 9.396 -1.871 -32.051 1.00 61.44 194 ALA A CA 1
ATOM 1568 C C . ALA A 1 194 ? 9.710 -1.633 -33.534 1.00 61.44 194 ALA A C 1
ATOM 1570 O O . ALA A 1 194 ? 10.455 -2.390 -34.160 1.00 61.44 194 ALA A O 1
ATOM 1571 N N . VAL A 1 195 ? 9.111 -0.591 -34.111 1.00 56.97 195 VAL A N 1
ATOM 1572 C CA . VAL A 1 195 ? 9.505 -0.114 -35.432 1.00 56.97 195 VAL A CA 1
ATOM 1573 C C . VAL A 1 195 ? 10.893 0.474 -35.238 1.00 56.97 195 VAL A C 1
ATOM 1575 O O . VAL A 1 195 ? 11.050 1.424 -34.471 1.00 56.97 195 VAL A O 1
ATOM 1578 N N . ALA A 1 196 ? 11.903 -0.139 -35.858 1.00 52.06 196 ALA A N 1
ATOM 1579 C CA . ALA A 1 196 ? 13.265 0.368 -35.817 1.00 52.06 196 ALA A CA 1
ATOM 1580 C C . ALA A 1 196 ? 13.244 1.839 -36.239 1.00 52.06 196 ALA A C 1
ATOM 1582 O O . ALA A 1 196 ? 12.839 2.155 -37.358 1.00 52.06 196 ALA A O 1
ATOM 1583 N N . ASP A 1 197 ? 13.628 2.724 -35.322 1.00 49.44 197 ASP A N 1
ATOM 1584 C CA . ASP A 1 197 ? 13.705 4.151 -35.592 1.00 49.44 197 ASP A CA 1
ATOM 1585 C C . ASP A 1 197 ? 14.803 4.335 -36.659 1.00 49.44 197 ASP A C 1
ATOM 1587 O O . ASP A 1 197 ? 15.971 4.028 -36.383 1.00 49.44 197 ASP A O 1
ATOM 1591 N N . PRO A 1 198 ? 14.481 4.774 -37.892 1.00 53.09 198 PRO A N 1
ATOM 1592 C CA . PRO A 1 198 ? 15.445 4.821 -38.997 1.00 53.09 198 PRO A CA 1
ATOM 1593 C C . PRO A 1 198 ? 16.606 5.801 -38.748 1.00 53.09 198 PRO A C 1
ATOM 1595 O O . PRO A 1 198 ? 17.554 5.851 -39.523 1.00 53.09 198 PRO A O 1
ATOM 1598 N N . CYS A 1 199 ? 16.562 6.556 -37.649 1.00 49.84 199 CYS A N 1
ATOM 1599 C CA . CYS A 1 199 ? 17.622 7.446 -37.188 1.00 49.84 199 CYS A CA 1
ATOM 1600 C C . CYS A 1 199 ? 18.764 6.737 -36.422 1.00 49.84 199 CYS A C 1
ATOM 1602 O O . CYS A 1 199 ? 19.658 7.425 -35.935 1.00 49.84 199 CYS A O 1
ATOM 1604 N N . LEU A 1 200 ? 18.747 5.403 -36.279 1.00 44.75 200 LEU A N 1
ATOM 1605 C CA . LEU A 1 200 ? 19.739 4.628 -35.508 1.00 44.75 200 LEU A CA 1
ATOM 1606 C C . LEU A 1 200 ? 20.646 3.716 -36.355 1.00 44.75 200 LEU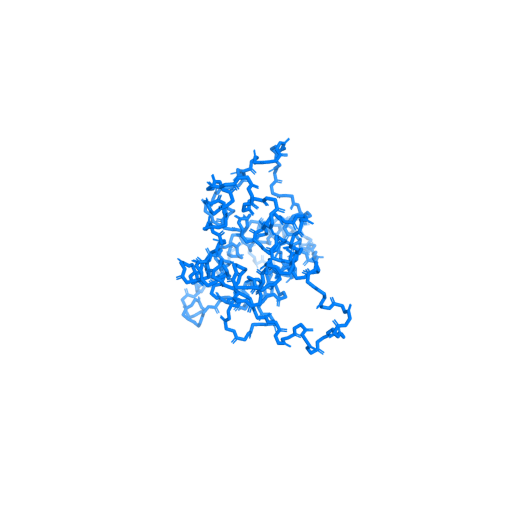 A C 1
ATOM 1608 O O . LEU A 1 200 ? 21.101 2.675 -35.882 1.00 44.75 200 LEU A O 1
ATOM 1612 N N . THR A 1 201 ? 20.955 4.099 -37.592 1.00 40.59 201 THR A N 1
ATOM 1613 C CA . THR A 1 201 ? 22.113 3.543 -38.311 1.00 40.59 201 THR A CA 1
ATOM 1614 C C . THR A 1 201 ? 23.337 4.410 -38.022 1.00 40.59 201 THR A C 1
ATOM 1616 O O . THR A 1 201 ? 23.402 5.543 -38.499 1.00 40.59 201 THR A O 1
ATOM 1619 N N . PHE A 1 202 ? 24.255 3.888 -37.203 1.00 43.19 202 PHE A N 1
ATOM 1620 C CA . PHE A 1 202 ? 25.609 4.428 -37.038 1.00 43.19 202 PHE A CA 1
ATOM 1621 C C . PHE A 1 202 ? 26.450 4.200 -38.295 1.00 43.19 202 PHE A C 1
ATOM 1623 O O . PHE A 1 202 ? 26.267 3.134 -38.930 1.00 43.19 202 PHE A O 1
#